Protein AF-A0A940PBN5-F1 (afdb_monomer_lite)

Secondary structure (DSSP, 8-state):
-HHHHHHHHHHHHHHHHHHHHSTTGGG-HHHHHHHHHHHHHHHHHHHHHHHHHHHHHHHHHHHHHHHHHHHH-S---THHHHHHHHHHHHHHHHHTTS--HHHHHHHHHHHHHHHHHHHHHHHHHHHHHHHHHHHHHHHHHHHHHHHHHHHHHHHHHHHHHHHHHHHHHHHHHHHHHHHHHHHHHHHHHHHHHHHHHHHHHHHHHHHHHHHHHHHHHHHHHHHHHHHHHHHHHHHHHHHHHHHHHHHHHHHHS-----B-TTS-B-EEEPTTSBEE-TTSTTTTT--S-SEEESSHHHHHHTT-BPPP-

Foldseek 3Di:
DVVVVVVVLVVLVVVLVVLVPDPVNVVVVVVNVVSVVVNVVVVVVVVVVVVVVVVVVVVVVVVVVVVVCVVVDPDDDPVVVVVVVVVVVVVVVVVVVPDDPVVVVVVVVVVVVVVVVVVVVVVVVVVVVVVVVVVVVVVVVVVVVVVVVVVVVVVVVVVVVVVVVVVVVVVVVVVVVVVVVVVVVVVVVVVVVVVVVVVVVVVVVVVVVVVVVVVVVVVVVVVVVVVVVVVVVVVVVVVVVVVVVVVVVVVVPPFQFQADPVRWALWFQDPVLATHGPPDPCSVVRPDGPDGDGGPVRSVVVRHDYDDD

pLDDT: mean 84.28, std 9.95, range [52.56, 96.12]

Structure (mmCIF, N/CA/C/O backbone):
data_AF-A0A940PBN5-F1
#
_entry.id   AF-A0A940PBN5-F1
#
loop_
_atom_site.group_PDB
_atom_site.id
_atom_site.type_symbol
_atom_site.label_atom_id
_atom_site.label_alt_id
_atom_site.label_comp_id
_atom_site.label_asym_id
_atom_site.label_entity_id
_atom_site.label_seq_id
_atom_site.pdbx_PDB_ins_code
_atom_site.Cartn_x
_atom_site.Cartn_y
_atom_site.Cartn_z
_atom_site.occupancy
_atom_site.B_iso_or_equiv
_atom_site.auth_seq_id
_atom_site.auth_comp_id
_atom_site.auth_asym_id
_atom_site.auth_atom_id
_atom_site.pdbx_PDB_model_num
ATOM 1 N N . MET A 1 1 ? 14.816 0.457 -81.440 1.00 71.81 1 MET A N 1
ATOM 2 C CA . MET A 1 1 ? 15.908 1.085 -82.221 1.00 71.81 1 MET A CA 1
ATOM 3 C C . MET A 1 1 ? 16.262 0.302 -83.482 1.00 71.81 1 MET A C 1
ATOM 5 O O . MET A 1 1 ? 16.195 0.880 -84.555 1.00 71.81 1 MET A O 1
ATOM 9 N N . GLN A 1 2 ? 16.552 -1.001 -83.399 1.00 76.19 2 GLN A N 1
ATOM 10 C CA . GLN A 1 2 ? 16.946 -1.810 -84.568 1.00 76.19 2 GLN A CA 1
ATOM 11 C C . GLN A 1 2 ? 15.872 -1.883 -85.673 1.00 76.19 2 GLN A C 1
ATOM 13 O O . GLN A 1 2 ? 16.194 -1.776 -86.852 1.00 76.19 2 GLN A O 1
ATOM 18 N N . ILE A 1 3 ? 14.588 -1.943 -85.293 1.00 76.75 3 ILE A N 1
ATOM 19 C CA . ILE A 1 3 ? 13.456 -1.915 -86.239 1.00 76.75 3 ILE A CA 1
ATOM 20 C C . ILE A 1 3 ? 13.382 -0.570 -86.982 1.00 76.75 3 ILE A C 1
ATOM 22 O O . ILE A 1 3 ? 13.247 -0.550 -88.197 1.00 76.75 3 ILE A O 1
ATOM 26 N N . LEU A 1 4 ? 13.549 0.559 -86.281 1.00 78.19 4 LEU A N 1
ATOM 27 C CA . LEU A 1 4 ? 13.542 1.896 -86.896 1.00 78.19 4 LEU A CA 1
ATOM 28 C C . LEU A 1 4 ? 14.712 2.083 -87.875 1.00 78.19 4 LEU A C 1
ATOM 30 O O . LEU A 1 4 ? 14.528 2.651 -88.948 1.00 78.19 4 LEU A O 1
ATOM 34 N N . PHE A 1 5 ? 15.897 1.564 -87.539 1.00 80.69 5 PHE A N 1
ATOM 35 C CA . PHE A 1 5 ? 17.066 1.612 -88.422 1.00 80.69 5 PHE A CA 1
ATOM 36 C C . PHE A 1 5 ? 16.874 0.747 -89.679 1.00 80.69 5 PHE A C 1
ATOM 38 O O . PHE A 1 5 ? 17.211 1.174 -90.782 1.00 80.69 5 PHE A O 1
ATOM 45 N N . SER A 1 6 ? 16.261 -0.433 -89.526 1.00 83.06 6 SER A N 1
ATOM 46 C CA . SER A 1 6 ? 15.898 -1.313 -90.642 1.00 83.06 6 SER A CA 1
ATOM 47 C C . SER A 1 6 ? 14.881 -0.652 -91.580 1.00 83.06 6 SER A C 1
ATOM 49 O O . SER A 1 6 ? 15.119 -0.588 -92.786 1.00 83.06 6 SER A O 1
ATOM 51 N N . VAL A 1 7 ? 13.811 -0.061 -91.035 1.00 85.81 7 VAL A N 1
ATOM 52 C CA . VAL A 1 7 ? 12.801 0.673 -91.820 1.00 85.81 7 VAL A CA 1
ATOM 53 C C . VAL A 1 7 ? 13.433 1.847 -92.580 1.00 85.81 7 VAL A C 1
ATOM 55 O O . VAL A 1 7 ? 13.108 2.073 -93.746 1.00 85.81 7 VAL A O 1
ATOM 58 N N . MET A 1 8 ? 14.385 2.560 -91.967 1.00 85.31 8 MET A N 1
ATOM 59 C CA . MET A 1 8 ? 15.073 3.674 -92.626 1.00 85.31 8 MET A CA 1
ATOM 60 C C . MET A 1 8 ? 16.039 3.242 -93.727 1.00 85.31 8 MET A C 1
ATOM 62 O O . MET A 1 8 ? 16.124 3.911 -94.757 1.00 85.31 8 MET A O 1
ATOM 66 N N . SER A 1 9 ? 16.719 2.109 -93.554 1.00 84.56 9 SER A N 1
ATOM 67 C CA . SER A 1 9 ? 17.579 1.539 -94.596 1.00 84.56 9 SER A CA 1
ATOM 68 C C . SER A 1 9 ? 16.762 1.109 -95.822 1.00 84.56 9 SER A C 1
ATOM 70 O O . SER A 1 9 ? 17.122 1.448 -96.950 1.00 84.56 9 SER A O 1
ATOM 72 N N . VAL A 1 10 ? 15.597 0.475 -95.614 1.00 87.69 10 VAL A N 1
ATOM 73 C CA . VAL A 1 10 ? 14.676 0.109 -96.708 1.00 87.69 10 VAL A CA 1
ATOM 74 C C . VAL A 1 10 ? 14.156 1.355 -97.432 1.00 87.69 10 VAL A C 1
ATOM 76 O O . VAL A 1 10 ? 14.148 1.387 -98.661 1.00 87.69 10 VAL A O 1
ATOM 79 N N . ALA A 1 11 ? 13.788 2.413 -96.703 1.00 87.12 11 ALA A N 1
ATOM 80 C CA . ALA A 1 11 ? 13.343 3.667 -97.311 1.00 87.12 11 ALA A CA 1
ATOM 81 C C . ALA A 1 11 ? 14.435 4.327 -98.179 1.00 87.12 11 ALA A C 1
ATOM 83 O O . ALA A 1 11 ? 14.150 4.761 -99.296 1.00 87.12 11 ALA A O 1
ATOM 84 N N . LEU A 1 12 ? 15.691 4.364 -97.715 1.00 86.38 12 LEU A N 1
ATOM 85 C CA . LEU A 1 12 ? 16.820 4.900 -98.490 1.00 86.38 12 LEU A CA 1
ATOM 86 C C . LEU A 1 12 ? 17.136 4.056 -99.731 1.00 86.38 12 LEU A C 1
ATOM 88 O O . LEU A 1 12 ? 17.463 4.613 -100.779 1.00 86.38 12 LEU A O 1
ATOM 92 N N . LEU A 1 13 ? 16.993 2.733 -99.641 1.00 88.06 13 LEU A N 1
ATOM 93 C CA . LEU A 1 13 ? 17.167 1.830 -100.777 1.00 88.06 13 LEU A CA 1
ATOM 94 C C . LEU A 1 13 ? 16.062 2.029 -101.826 1.00 88.06 13 LEU A C 1
ATOM 96 O O . LEU A 1 13 ? 16.357 2.106 -103.018 1.00 88.06 13 LEU A O 1
ATOM 100 N N . ILE A 1 14 ? 14.809 2.217 -101.399 1.00 86.88 14 ILE A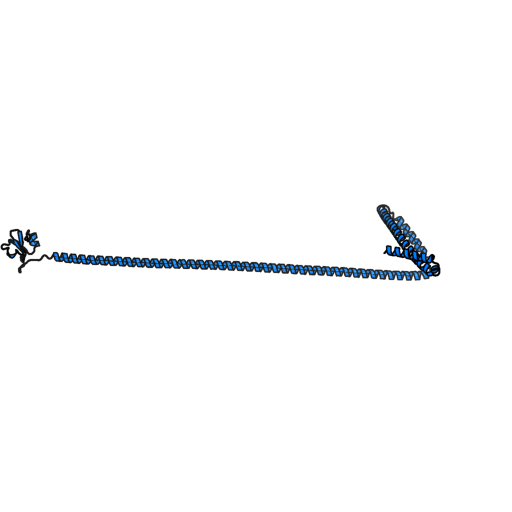 N 1
ATOM 101 C CA . ILE A 1 14 ? 13.699 2.587 -102.292 1.00 86.88 14 ILE A CA 1
ATOM 102 C C . ILE A 1 14 ? 13.983 3.935 -102.973 1.00 86.88 14 ILE A C 1
ATOM 104 O O . ILE A 1 14 ? 13.817 4.056 -104.187 1.00 86.88 14 ILE A O 1
ATOM 108 N N . LEU A 1 15 ? 14.469 4.937 -102.230 1.00 85.25 15 LEU A N 1
ATOM 109 C CA . LEU A 1 15 ? 14.848 6.238 -102.796 1.00 85.25 15 LEU A CA 1
ATOM 110 C C . LEU A 1 15 ? 16.015 6.130 -103.790 1.00 85.25 15 LEU A C 1
ATOM 112 O O . LEU A 1 15 ? 15.988 6.807 -104.819 1.00 85.25 15 LEU A O 1
ATOM 116 N N . LEU A 1 16 ? 16.995 5.255 -103.537 1.00 85.69 16 LEU A N 1
ATOM 117 C CA . LEU A 1 16 ? 18.078 4.966 -104.481 1.00 85.69 16 LEU A CA 1
ATOM 118 C C . LEU A 1 16 ? 17.535 4.345 -105.777 1.00 85.69 16 LEU A C 1
ATOM 120 O O . LEU A 1 16 ? 17.894 4.801 -106.863 1.00 85.69 16 LEU A O 1
ATOM 124 N N . ILE A 1 17 ? 16.639 3.356 -105.680 1.00 85.38 17 ILE A N 1
ATOM 125 C CA . ILE A 1 17 ? 16.009 2.715 -106.848 1.00 85.38 17 ILE A CA 1
ATOM 126 C C . ILE A 1 17 ? 15.218 3.748 -107.661 1.00 85.38 17 ILE A C 1
ATOM 128 O O . ILE A 1 17 ? 15.391 3.834 -108.878 1.00 85.38 17 ILE A O 1
ATOM 132 N N . ILE A 1 18 ? 14.405 4.584 -107.004 1.00 83.19 18 ILE A N 1
ATOM 133 C CA . ILE A 1 18 ? 13.656 5.662 -107.670 1.00 83.19 18 ILE A CA 1
ATOM 134 C C . ILE A 1 18 ? 14.616 6.631 -108.379 1.00 83.19 18 ILE A C 1
ATOM 136 O O . ILE A 1 18 ? 14.355 7.019 -109.521 1.00 83.19 18 ILE A O 1
ATOM 140 N N . ALA A 1 19 ? 15.735 6.990 -107.739 1.00 80.50 19 ALA A N 1
ATOM 141 C CA . ALA A 1 19 ? 16.732 7.897 -108.303 1.00 80.50 19 ALA A CA 1
ATOM 142 C C . ALA A 1 19 ? 17.489 7.308 -109.512 1.00 80.50 19 ALA A C 1
ATOM 144 O O . ALA A 1 19 ? 17.907 8.066 -110.390 1.00 80.50 19 ALA A O 1
ATOM 145 N N . ILE A 1 20 ? 17.641 5.979 -109.587 1.00 79.19 20 ILE A N 1
ATOM 146 C CA . ILE A 1 20 ? 18.245 5.270 -110.731 1.00 79.19 20 ILE A CA 1
ATOM 147 C C . ILE A 1 20 ? 17.248 5.143 -111.898 1.00 79.19 20 ILE A C 1
ATOM 149 O O . ILE A 1 20 ? 17.616 5.373 -113.057 1.00 79.19 20 ILE A O 1
ATOM 153 N N . VAL A 1 21 ? 15.989 4.793 -111.602 1.00 84.50 21 VAL A N 1
ATOM 154 C CA . VAL A 1 21 ? 14.958 4.486 -112.610 1.00 84.50 21 VAL A CA 1
ATOM 155 C C . VAL A 1 21 ? 14.401 5.750 -113.273 1.00 84.50 21 VAL A C 1
ATOM 157 O O . VAL A 1 21 ? 14.220 5.765 -114.491 1.00 84.50 21 VAL A O 1
ATOM 160 N N . LYS A 1 22 ? 14.152 6.834 -112.522 1.00 82.00 22 LYS A N 1
ATOM 161 C CA . LYS A 1 22 ? 13.574 8.062 -113.099 1.00 82.00 22 LYS A CA 1
ATOM 162 C C . LYS A 1 22 ? 14.644 8.949 -113.771 1.00 82.00 22 LYS A C 1
ATOM 164 O O . LYS A 1 22 ? 15.573 9.404 -113.099 1.00 82.00 22 LYS A O 1
ATOM 169 N N . PRO A 1 23 ? 14.496 9.301 -115.066 1.00 69.81 23 PRO A N 1
ATOM 170 C CA . PRO A 1 23 ? 15.508 10.053 -115.819 1.00 69.81 23 PRO A CA 1
ATOM 171 C C . PRO A 1 23 ? 15.756 11.476 -115.287 1.00 69.81 23 PRO A C 1
ATOM 173 O O . PRO A 1 23 ? 16.866 11.990 -115.425 1.00 69.81 23 PRO A O 1
ATOM 176 N N . GLU A 1 24 ? 14.775 12.095 -114.620 1.00 75.19 24 GLU A N 1
ATOM 177 C CA . GLU A 1 24 ? 14.920 13.420 -113.990 1.00 75.19 24 GLU A CA 1
ATOM 178 C C . GLU A 1 24 ? 15.962 13.454 -112.864 1.00 75.19 24 GLU A C 1
ATOM 180 O O . GLU A 1 24 ? 16.662 14.454 -112.687 1.00 75.19 24 GLU A O 1
ATOM 185 N N . TYR A 1 25 ? 16.107 12.361 -112.112 1.00 68.50 25 TYR A N 1
ATOM 186 C CA . TYR A 1 25 ? 17.016 12.285 -110.964 1.00 68.50 25 TYR A CA 1
ATOM 187 C C . TYR A 1 25 ? 18.435 11.886 -111.371 1.00 68.50 25 TYR A C 1
ATOM 189 O O . TYR A 1 25 ? 19.392 12.182 -110.654 1.00 68.50 25 TYR A O 1
ATOM 197 N N . ARG A 1 26 ? 18.601 11.345 -112.584 1.00 62.62 26 ARG A N 1
ATOM 198 C CA . ARG A 1 26 ? 19.901 10.992 -113.171 1.00 62.62 26 ARG A CA 1
ATOM 199 C C . ARG A 1 26 ? 20.816 12.211 -113.376 1.00 62.62 26 ARG A C 1
ATOM 201 O O . ARG A 1 26 ? 22.037 12.070 -113.389 1.00 62.62 26 ARG A O 1
ATOM 208 N N . LYS A 1 27 ? 20.244 13.421 -113.473 1.00 70.00 27 LYS A N 1
ATOM 209 C CA . LYS A 1 27 ? 20.998 14.690 -113.524 1.00 70.00 27 LYS A CA 1
ATOM 210 C C . LYS A 1 27 ? 21.650 15.054 -112.182 1.00 70.00 27 LYS A C 1
ATOM 212 O O . LYS A 1 27 ? 22.609 15.818 -112.162 1.00 70.00 27 LYS A O 1
ATOM 217 N N . ARG A 1 28 ? 21.181 14.489 -111.061 1.00 76.50 28 ARG A N 1
ATOM 218 C CA . ARG A 1 28 ? 21.670 14.780 -109.703 1.00 76.50 28 ARG A CA 1
ATOM 219 C C . ARG A 1 28 ? 22.599 13.677 -109.200 1.00 76.50 28 ARG A C 1
ATOM 221 O O . ARG A 1 28 ? 22.357 13.075 -108.154 1.00 76.50 28 ARG A O 1
ATOM 228 N N . LYS A 1 29 ? 23.686 13.435 -109.942 1.00 79.94 29 LYS A N 1
ATOM 229 C CA . LYS A 1 29 ? 24.706 12.416 -109.624 1.00 79.94 29 LYS A CA 1
ATOM 230 C C . LYS A 1 29 ? 25.181 12.501 -108.167 1.00 79.94 29 LYS A C 1
ATOM 232 O O . LYS A 1 29 ? 25.319 11.474 -107.519 1.00 79.94 29 LYS A O 1
ATOM 237 N N . ASN A 1 30 ? 25.309 13.713 -107.625 1.00 79.69 30 ASN A N 1
ATOM 238 C CA . ASN A 1 30 ? 25.728 13.950 -106.241 1.00 79.69 30 ASN A CA 1
ATOM 239 C C . ASN A 1 30 ? 24.759 13.352 -105.205 1.00 79.69 30 ASN A C 1
ATOM 241 O O . ASN A 1 30 ? 25.214 12.857 -104.182 1.00 79.69 30 ASN A O 1
ATOM 245 N N . ILE A 1 31 ? 23.445 13.348 -105.469 1.00 80.88 31 ILE A N 1
ATOM 246 C CA . ILE A 1 31 ? 22.450 12.765 -104.551 1.00 80.88 31 ILE A CA 1
ATOM 247 C C . ILE A 1 31 ? 22.523 11.239 -104.584 1.00 80.88 31 ILE A C 1
ATOM 249 O O . ILE A 1 31 ? 22.487 10.603 -103.537 1.00 80.88 31 ILE A O 1
ATOM 253 N N . ILE A 1 32 ? 22.684 10.647 -105.770 1.00 81.81 32 ILE A N 1
ATOM 254 C CA . ILE A 1 32 ? 22.852 9.194 -105.916 1.00 81.81 32 ILE A CA 1
ATOM 255 C C . ILE A 1 32 ? 24.138 8.742 -105.214 1.00 81.81 32 ILE A C 1
ATOM 257 O O . ILE A 1 32 ? 24.114 7.770 -104.464 1.00 81.81 32 ILE A O 1
ATOM 261 N N . ILE A 1 33 ? 25.239 9.480 -105.398 1.00 83.00 33 ILE A N 1
ATOM 262 C CA . ILE A 1 33 ? 26.516 9.225 -104.717 1.00 83.00 33 ILE A CA 1
ATOM 263 C C . ILE A 1 33 ?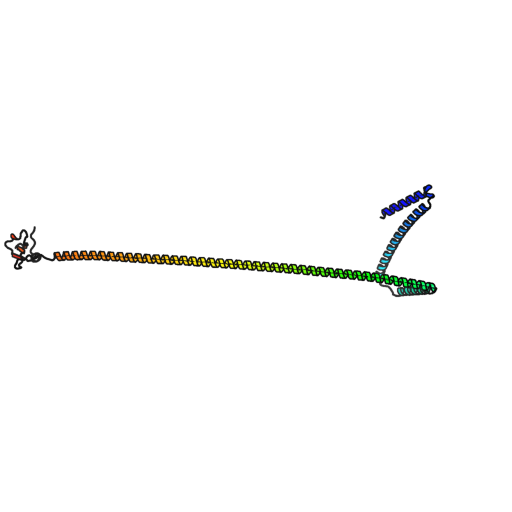 26.354 9.348 -103.198 1.00 83.00 33 ILE A C 1
ATOM 265 O O . ILE A 1 33 ? 26.851 8.497 -102.467 1.00 83.00 33 ILE A O 1
ATOM 269 N N . LEU A 1 34 ? 25.629 10.360 -102.716 1.00 84.12 34 LEU A N 1
ATOM 270 C CA . LEU A 1 34 ? 25.395 10.570 -101.288 1.00 84.12 34 LEU A CA 1
ATOM 271 C C . LEU A 1 34 ? 24.559 9.440 -100.668 1.00 84.12 34 LEU A C 1
ATOM 273 O O . LEU A 1 34 ? 24.944 8.907 -99.631 1.00 84.12 34 LEU A O 1
ATOM 277 N N . ILE A 1 35 ? 23.469 9.018 -101.316 1.00 84.50 35 ILE A N 1
ATOM 278 C CA . ILE A 1 35 ? 22.645 7.895 -100.838 1.00 84.50 35 ILE A CA 1
ATOM 279 C C . ILE A 1 35 ? 23.445 6.585 -100.881 1.00 84.50 35 ILE A C 1
ATOM 281 O O . ILE A 1 35 ? 23.412 5.817 -99.922 1.00 84.50 35 ILE A O 1
ATOM 285 N N . CYS A 1 36 ? 24.211 6.349 -101.950 1.00 83.31 36 CYS A N 1
ATOM 286 C CA . CYS A 1 36 ? 25.074 5.174 -102.071 1.00 83.31 36 CYS A CA 1
ATOM 287 C C . CYS A 1 36 ? 26.163 5.155 -100.984 1.00 83.31 36 CYS A C 1
ATOM 289 O O . CYS A 1 36 ? 26.383 4.124 -100.359 1.00 83.31 36 CYS A O 1
ATOM 291 N N . SER A 1 37 ? 26.781 6.303 -100.687 1.00 86.19 37 SER A N 1
ATOM 292 C CA . SER A 1 37 ? 27.763 6.450 -99.604 1.00 86.19 37 SER A CA 1
ATOM 293 C C . SER A 1 37 ? 27.159 6.129 -98.233 1.00 86.19 37 SER A C 1
ATOM 295 O O . SER A 1 37 ? 27.746 5.372 -97.462 1.00 86.19 37 SER A O 1
ATOM 297 N N . ILE A 1 38 ? 25.949 6.622 -97.945 1.00 87.44 38 ILE A N 1
ATOM 298 C CA . ILE A 1 38 ? 25.248 6.326 -96.686 1.00 87.44 38 ILE A CA 1
ATOM 299 C C . ILE A 1 38 ? 24.919 4.832 -96.579 1.00 87.44 38 ILE A C 1
ATOM 301 O O . ILE A 1 38 ? 25.168 4.229 -95.536 1.00 87.44 38 ILE A O 1
ATOM 305 N N . LEU A 1 39 ? 24.409 4.215 -97.649 1.00 86.75 39 LEU A N 1
ATOM 306 C CA . LEU A 1 39 ? 24.116 2.779 -97.664 1.00 86.75 39 LEU A CA 1
ATOM 307 C C . LEU A 1 39 ? 25.389 1.933 -97.514 1.00 86.75 39 LEU A C 1
ATOM 309 O O . LEU A 1 39 ? 25.375 0.940 -96.787 1.00 86.75 39 LEU A O 1
ATOM 313 N N . LEU A 1 40 ? 26.503 2.346 -98.130 1.00 86.19 40 LEU A N 1
ATOM 314 C CA . LEU A 1 40 ? 27.805 1.703 -97.947 1.00 86.19 40 LEU A CA 1
ATOM 315 C C . LEU A 1 40 ? 28.276 1.804 -96.496 1.00 86.19 40 LEU A C 1
ATOM 317 O O . LEU A 1 40 ? 28.664 0.793 -95.920 1.00 86.19 40 LEU A O 1
ATOM 321 N N . LEU A 1 41 ? 28.196 2.983 -95.874 1.00 87.00 41 LEU A N 1
ATOM 322 C CA . LEU A 1 41 ? 28.556 3.160 -94.464 1.00 87.00 41 LEU A CA 1
ATOM 323 C C . LEU A 1 41 ? 27.713 2.264 -93.546 1.00 87.00 41 LEU A C 1
ATOM 325 O O . LEU A 1 41 ? 28.265 1.621 -92.656 1.00 87.00 41 LEU A O 1
ATOM 329 N N . GLN A 1 42 ? 26.404 2.156 -93.796 1.00 87.38 42 GLN A N 1
ATOM 330 C CA . GLN A 1 42 ? 25.525 1.257 -93.040 1.00 87.38 42 GLN A CA 1
ATOM 331 C C . GLN A 1 42 ? 25.909 -0.216 -93.220 1.00 87.38 42 GLN A C 1
ATOM 333 O O . GLN A 1 42 ? 25.948 -0.965 -92.240 1.00 87.38 42 GLN A O 1
ATOM 338 N N . PHE A 1 43 ? 26.230 -0.623 -94.451 1.00 88.38 43 PHE A N 1
ATOM 339 C CA . PHE A 1 43 ? 26.697 -1.975 -94.744 1.00 88.38 43 PHE A CA 1
ATOM 340 C C . PHE A 1 43 ? 28.007 -2.279 -94.009 1.00 88.38 43 PHE A C 1
ATOM 342 O O . PHE A 1 43 ? 28.093 -3.285 -93.307 1.00 88.38 43 PHE A O 1
ATOM 349 N N . PHE A 1 44 ? 28.993 -1.381 -94.078 1.00 87.50 44 PHE A N 1
ATOM 350 C CA . PHE A 1 44 ? 30.267 -1.551 -93.382 1.00 87.50 44 PHE A CA 1
ATOM 351 C C . PHE A 1 44 ? 30.100 -1.603 -91.865 1.00 87.50 44 PHE A C 1
ATOM 353 O O . PHE A 1 44 ? 30.705 -2.465 -91.236 1.00 87.50 44 PHE A O 1
ATOM 360 N N . SER A 1 45 ? 29.256 -0.757 -91.266 1.00 84.62 45 SER A N 1
ATOM 361 C CA . SER A 1 45 ? 28.983 -0.837 -89.826 1.00 84.62 45 SER A CA 1
ATOM 362 C C . SER A 1 45 ? 28.375 -2.185 -89.430 1.00 84.62 45 SER A C 1
ATOM 364 O O . SER A 1 45 ? 28.845 -2.793 -88.472 1.00 84.62 45 SER A O 1
ATOM 366 N N . SER A 1 46 ? 27.395 -2.692 -90.188 1.00 87.38 46 SER A N 1
ATOM 367 C CA . SER A 1 46 ? 26.794 -4.005 -89.917 1.00 87.38 46 SER A CA 1
ATOM 368 C C . SER A 1 46 ? 27.814 -5.138 -90.059 1.00 87.38 46 SER A C 1
ATOM 370 O O . SER A 1 46 ? 27.866 -6.027 -89.210 1.00 87.38 46 SER A O 1
ATOM 372 N N . VAL A 1 47 ? 28.648 -5.096 -91.103 1.00 89.81 47 VAL A N 1
ATOM 373 C CA . VAL A 1 47 ? 29.715 -6.081 -91.327 1.00 89.81 47 VAL A CA 1
ATOM 374 C C . VAL A 1 47 ? 30.722 -6.047 -90.178 1.00 89.81 47 VAL A C 1
ATOM 376 O O . VAL A 1 47 ? 31.036 -7.097 -89.622 1.00 89.81 47 VAL A O 1
ATOM 379 N N . ILE A 1 48 ? 31.164 -4.861 -89.750 1.00 85.75 48 ILE A N 1
ATOM 380 C CA . ILE A 1 48 ? 32.084 -4.702 -88.616 1.00 85.75 48 ILE A CA 1
ATOM 381 C C . ILE A 1 48 ? 31.490 -5.317 -87.347 1.00 85.75 48 ILE A C 1
ATOM 383 O O . ILE A 1 48 ? 32.183 -6.095 -86.697 1.00 85.75 48 ILE A O 1
ATOM 387 N N . THR A 1 49 ? 30.220 -5.048 -87.024 1.00 87.12 49 THR A N 1
ATOM 388 C CA . THR A 1 49 ? 29.570 -5.639 -85.843 1.00 87.12 49 THR A CA 1
ATOM 389 C C . THR A 1 49 ? 29.539 -7.164 -85.921 1.00 87.12 49 THR A C 1
ATOM 391 O O . THR A 1 49 ? 29.976 -7.825 -84.985 1.00 87.12 49 THR A O 1
ATOM 394 N N . THR A 1 50 ? 29.135 -7.738 -87.059 1.00 88.81 50 THR A N 1
ATOM 395 C CA . THR A 1 50 ? 29.109 -9.206 -87.217 1.00 88.81 50 THR A CA 1
ATOM 396 C C . THR A 1 50 ? 30.497 -9.841 -87.131 1.00 88.81 50 THR A C 1
ATOM 398 O O . THR A 1 50 ? 30.656 -10.916 -86.554 1.00 88.81 50 THR A O 1
ATOM 401 N N . ILE A 1 51 ? 31.521 -9.168 -87.662 1.00 88.50 51 ILE A N 1
ATOM 402 C CA . ILE A 1 51 ? 32.912 -9.610 -87.563 1.00 88.50 51 ILE A CA 1
ATOM 403 C C . ILE A 1 51 ? 33.372 -9.540 -86.104 1.00 88.50 51 ILE A C 1
ATOM 405 O O . ILE A 1 51 ? 33.976 -10.492 -85.618 1.00 88.50 51 ILE A O 1
ATOM 409 N N . SER A 1 52 ? 33.068 -8.457 -85.385 1.00 89.69 52 SER A N 1
ATOM 410 C CA . SER A 1 52 ? 33.380 -8.327 -83.959 1.00 89.69 52 SER A CA 1
ATOM 411 C C . SER A 1 52 ? 32.722 -9.423 -83.119 1.00 89.69 52 SER A C 1
ATOM 413 O O . SER A 1 52 ? 33.399 -10.015 -82.280 1.00 89.69 52 SER A O 1
ATOM 415 N N . ASP A 1 53 ? 31.457 -9.754 -83.385 1.00 88.06 53 ASP A N 1
ATOM 416 C CA . ASP A 1 53 ? 30.748 -10.841 -82.699 1.00 88.06 53 ASP A CA 1
ATOM 417 C C . ASP A 1 53 ? 31.378 -12.211 -83.004 1.00 88.06 53 ASP A C 1
ATOM 419 O O . ASP A 1 53 ? 31.563 -13.033 -82.102 1.00 88.06 53 ASP A O 1
ATOM 423 N N . LEU A 1 54 ? 31.793 -12.447 -84.254 1.00 93.75 54 LEU A N 1
ATOM 424 C CA . LEU A 1 54 ? 32.522 -13.657 -84.640 1.00 93.75 54 LEU A CA 1
ATOM 425 C C . LEU A 1 54 ? 33.884 -13.748 -83.935 1.00 93.75 54 LEU A C 1
ATOM 427 O O . LEU A 1 54 ? 34.237 -14.807 -83.411 1.00 93.75 54 LEU A O 1
ATOM 431 N N . PHE A 1 55 ? 34.636 -12.646 -83.870 1.00 91.12 55 PHE A N 1
ATOM 432 C CA . PHE A 1 55 ? 35.893 -12.580 -83.120 1.00 91.12 55 PHE A CA 1
ATOM 433 C C . PHE A 1 55 ? 35.675 -12.828 -81.629 1.00 91.12 55 PHE A C 1
ATOM 435 O O . PHE A 1 55 ? 36.475 -13.532 -81.013 1.00 91.12 55 PHE A O 1
ATOM 442 N N . PHE A 1 56 ? 34.594 -12.304 -81.051 1.00 89.81 56 PHE A N 1
ATOM 443 C CA . PHE A 1 56 ? 34.241 -12.552 -79.657 1.00 89.81 56 PHE A CA 1
ATOM 444 C C . PHE A 1 56 ? 33.934 -14.035 -79.414 1.00 89.81 56 PHE A C 1
ATOM 446 O O . PHE A 1 56 ? 34.408 -14.613 -78.437 1.00 89.81 56 PHE A O 1
ATOM 453 N N . LEU A 1 57 ? 33.231 -14.695 -80.336 1.00 91.38 57 LEU A N 1
ATOM 454 C CA . LEU A 1 57 ? 32.948 -16.127 -80.248 1.00 91.38 57 LEU A CA 1
ATOM 455 C C . LEU A 1 57 ? 34.223 -16.981 -80.385 1.00 91.38 57 LEU A C 1
ATOM 457 O O . LEU A 1 57 ? 34.430 -17.902 -79.593 1.00 91.38 57 LEU A O 1
ATOM 461 N N . ILE A 1 58 ? 35.124 -16.639 -81.313 1.00 91.50 58 ILE A N 1
ATOM 462 C CA . ILE A 1 58 ? 36.448 -17.281 -81.437 1.00 91.50 58 ILE A CA 1
ATOM 463 C C . ILE A 1 58 ? 37.274 -17.065 -80.162 1.00 91.50 58 ILE A C 1
ATOM 465 O O . ILE A 1 58 ? 37.929 -17.992 -79.681 1.00 91.50 58 ILE A O 1
ATOM 469 N N . PHE A 1 59 ? 37.221 -15.867 -79.580 1.00 91.56 59 PHE A N 1
ATOM 470 C CA . PHE A 1 59 ? 37.891 -15.545 -78.324 1.00 91.56 59 PHE A CA 1
ATOM 471 C C . PHE A 1 59 ? 37.354 -16.388 -77.161 1.00 91.56 59 PHE A C 1
ATOM 473 O O . PHE A 1 59 ? 38.149 -16.955 -76.410 1.00 91.56 59 PHE A O 1
ATOM 480 N N . LEU A 1 60 ? 36.033 -16.566 -77.054 1.00 91.19 60 LEU A N 1
ATOM 481 C CA . LEU A 1 60 ? 35.430 -17.461 -76.062 1.00 91.19 60 LEU A CA 1
ATOM 482 C C . LEU A 1 60 ? 35.866 -18.918 -76.267 1.00 91.19 60 LEU A C 1
ATOM 484 O O . LEU A 1 60 ? 36.261 -19.572 -75.301 1.00 91.19 60 LEU A O 1
ATOM 488 N N . ILE A 1 61 ? 35.884 -19.417 -77.507 1.00 91.44 61 ILE A N 1
ATOM 489 C CA . ILE A 1 61 ? 36.375 -20.771 -77.820 1.00 91.44 61 ILE A CA 1
ATOM 490 C C . ILE A 1 61 ? 37.861 -20.912 -77.459 1.00 91.44 61 ILE A C 1
ATOM 492 O O . ILE A 1 61 ? 38.268 -21.934 -76.900 1.00 91.44 61 ILE A O 1
ATOM 496 N N . SER A 1 62 ? 38.675 -19.887 -77.722 1.00 91.62 62 SER A N 1
ATOM 497 C CA . SER A 1 62 ? 40.092 -19.854 -77.352 1.00 91.62 62 SER A CA 1
ATOM 498 C C . SER A 1 62 ? 40.282 -19.851 -75.836 1.00 91.62 62 SER A C 1
ATOM 500 O O . SER A 1 62 ? 41.168 -20.545 -75.339 1.00 91.62 62 SER A O 1
ATOM 502 N N . ILE A 1 63 ? 39.454 -19.120 -75.083 1.00 87.38 63 ILE A N 1
ATOM 503 C CA . ILE A 1 63 ? 39.474 -19.136 -73.615 1.00 87.38 63 ILE A CA 1
ATOM 504 C C . ILE A 1 63 ? 39.088 -20.518 -73.095 1.00 87.38 63 ILE A C 1
ATOM 506 O O . ILE A 1 63 ? 39.798 -21.063 -72.256 1.00 87.38 63 ILE A O 1
ATOM 510 N N . VAL A 1 64 ? 38.007 -21.118 -73.598 1.00 89.75 64 VAL A N 1
ATOM 511 C CA . VAL A 1 64 ? 37.582 -22.465 -73.186 1.00 89.75 64 VAL A CA 1
ATOM 512 C C . VAL A 1 64 ? 38.661 -23.492 -73.529 1.00 89.75 64 VAL A C 1
ATOM 514 O O . VAL A 1 64 ? 38.992 -24.332 -72.696 1.00 89.75 64 VAL A O 1
ATOM 517 N N . SER A 1 65 ? 39.289 -23.384 -74.700 1.00 86.06 65 SER A N 1
ATOM 518 C CA . SER A 1 65 ? 40.432 -24.217 -75.090 1.00 86.06 65 SER A CA 1
ATOM 519 C C . SER A 1 65 ? 41.626 -24.003 -74.164 1.00 86.06 65 SER A C 1
ATOM 521 O O . SER A 1 65 ? 42.249 -24.976 -73.754 1.00 86.06 65 SER A O 1
ATOM 523 N N . LEU A 1 66 ? 41.918 -22.760 -73.766 1.00 86.00 66 LEU A N 1
ATOM 524 C CA . LEU A 1 66 ? 42.979 -22.429 -72.817 1.00 86.00 66 LEU A CA 1
ATOM 525 C C . LEU A 1 66 ? 42.682 -22.984 -71.421 1.00 86.00 66 LEU A C 1
ATOM 527 O O . LEU A 1 66 ? 43.577 -23.551 -70.806 1.00 86.00 66 LEU A O 1
ATOM 531 N N . ILE A 1 67 ? 41.446 -22.875 -70.933 1.00 82.12 67 ILE A N 1
ATOM 532 C CA . ILE A 1 67 ? 41.016 -23.433 -69.642 1.00 82.12 67 ILE A CA 1
ATOM 533 C C . ILE A 1 67 ? 41.107 -24.957 -69.686 1.00 82.12 67 ILE A C 1
ATOM 535 O O . ILE A 1 67 ? 41.690 -25.559 -68.788 1.00 82.12 67 ILE A O 1
ATOM 539 N N . THR A 1 68 ? 40.614 -25.578 -70.759 1.00 80.12 68 THR A N 1
ATOM 540 C CA . THR A 1 68 ? 40.699 -27.029 -70.963 1.00 80.12 68 THR A CA 1
ATOM 541 C C . THR A 1 68 ? 42.155 -27.470 -71.062 1.00 80.12 68 THR A C 1
ATOM 543 O O . THR A 1 68 ? 42.528 -28.478 -70.481 1.00 80.12 68 THR A O 1
ATOM 546 N N . PHE A 1 69 ? 43.008 -26.701 -71.736 1.00 76.12 69 PHE A N 1
ATOM 547 C CA . PHE A 1 69 ? 44.441 -26.951 -71.836 1.00 76.12 69 PHE A CA 1
ATOM 548 C C . PHE A 1 69 ? 45.147 -26.782 -70.488 1.00 76.12 69 PHE A C 1
ATOM 550 O O . PHE A 1 69 ? 45.970 -27.621 -70.142 1.00 76.12 69 PHE A O 1
ATOM 557 N N . ILE A 1 70 ? 44.803 -25.764 -69.694 1.00 71.31 70 ILE A N 1
ATOM 558 C CA . ILE A 1 70 ? 45.312 -25.573 -68.328 1.00 71.31 70 ILE A CA 1
ATOM 559 C C . ILE A 1 70 ? 44.910 -26.764 -67.449 1.00 71.31 70 ILE A C 1
ATOM 561 O O . ILE A 1 70 ? 45.772 -27.329 -66.781 1.00 71.31 70 ILE A O 1
ATOM 565 N N . PHE A 1 71 ? 43.650 -27.206 -67.510 1.00 65.19 71 PHE A N 1
ATOM 566 C CA . PHE A 1 71 ? 43.162 -28.372 -66.763 1.00 65.19 71 PHE A CA 1
ATOM 567 C C . PHE A 1 71 ? 43.726 -29.708 -67.279 1.00 65.19 71 PHE A C 1
ATOM 569 O O . PHE A 1 71 ? 43.945 -30.630 -66.496 1.00 65.19 71 PHE A O 1
ATOM 576 N N . ARG A 1 72 ? 44.020 -29.821 -68.581 1.00 64.75 72 ARG A N 1
ATOM 577 C CA . ARG A 1 72 ? 44.682 -30.984 -69.203 1.00 64.75 72 ARG A CA 1
ATOM 578 C C . ARG A 1 72 ? 46.201 -30.985 -68.963 1.00 64.75 72 ARG A C 1
ATOM 580 O O . ARG A 1 72 ? 46.865 -32.000 -69.172 1.00 64.75 72 ARG A O 1
ATOM 587 N N . SER A 1 73 ? 46.784 -29.863 -68.541 1.00 52.56 73 SER A N 1
ATOM 588 C CA . SER A 1 73 ? 48.231 -29.646 -68.544 1.00 52.56 73 SER A CA 1
ATOM 589 C C . SER A 1 73 ? 48.888 -30.069 -67.232 1.00 52.56 73 SER A C 1
ATOM 591 O O . SER A 1 73 ? 49.272 -29.248 -66.397 1.00 52.56 73 SER A O 1
ATOM 593 N N . ARG A 1 74 ? 49.195 -31.364 -67.148 1.00 57.97 74 ARG A N 1
ATOM 594 C CA . ARG A 1 74 ? 50.297 -31.874 -66.316 1.00 57.97 74 ARG A CA 1
ATOM 595 C C . ARG A 1 74 ? 51.687 -31.647 -66.943 1.00 57.97 74 ARG A C 1
ATOM 597 O O . ARG A 1 74 ? 52.670 -32.156 -66.422 1.00 57.97 74 ARG A O 1
ATOM 604 N N . PHE A 1 75 ? 51.808 -30.908 -68.052 1.00 59.53 75 PHE A N 1
ATOM 605 C CA . PHE A 1 75 ? 53.082 -30.760 -68.765 1.00 59.53 75 PHE A CA 1
ATOM 606 C C . PHE A 1 75 ? 53.238 -29.390 -69.439 1.00 59.53 75 PHE A C 1
ATOM 608 O O . PHE A 1 75 ? 52.776 -29.186 -70.556 1.00 59.53 75 PHE A O 1
ATOM 615 N N . ARG A 1 76 ? 54.000 -28.477 -68.819 1.00 57.69 76 ARG A N 1
ATOM 616 C CA . ARG A 1 76 ? 54.650 -27.358 -69.528 1.00 57.69 76 ARG A CA 1
ATOM 617 C C . ARG A 1 76 ? 56.120 -27.261 -69.128 1.00 57.69 76 ARG A C 1
ATOM 619 O O . ARG A 1 76 ? 56.448 -26.859 -68.016 1.00 57.69 76 ARG A O 1
ATOM 626 N N . LYS A 1 77 ? 57.017 -27.653 -70.043 1.00 69.00 77 LYS A N 1
ATOM 627 C CA . LYS A 1 77 ? 58.472 -27.498 -69.885 1.00 69.00 77 LYS A CA 1
ATOM 628 C C . LYS A 1 77 ? 58.875 -26.061 -70.249 1.00 69.00 77 LYS A C 1
ATOM 630 O O . LYS A 1 77 ? 58.521 -25.570 -71.318 1.00 69.00 77 LYS A O 1
ATOM 635 N N . LYS A 1 78 ? 59.647 -25.417 -69.365 1.00 60.59 78 LYS A N 1
ATOM 636 C CA . LYS A 1 78 ? 60.067 -23.994 -69.387 1.00 60.59 78 LYS A CA 1
ATOM 637 C C . LYS A 1 78 ? 60.817 -23.537 -70.655 1.00 60.59 78 LYS A C 1
ATOM 639 O O . LYS A 1 78 ? 60.883 -22.347 -70.936 1.00 60.59 78 LYS A O 1
ATOM 644 N N . GLN A 1 79 ? 61.339 -24.473 -71.439 1.00 63.69 79 GLN A N 1
ATOM 645 C CA . GLN A 1 79 ? 62.180 -24.230 -72.616 1.00 63.69 79 GLN A CA 1
ATOM 646 C C . GLN A 1 79 ? 61.478 -23.528 -73.795 1.00 63.69 79 GLN A C 1
ATOM 648 O O . GLN A 1 79 ? 62.105 -22.727 -74.483 1.00 63.69 79 GLN A O 1
ATOM 653 N N . PHE A 1 80 ? 60.170 -23.735 -73.992 1.00 65.12 80 PHE A N 1
ATOM 654 C CA . PHE A 1 80 ? 59.444 -23.085 -75.096 1.00 65.12 80 PHE A CA 1
ATOM 655 C C . PHE A 1 80 ? 59.160 -21.597 -74.847 1.00 65.12 80 PHE A C 1
ATOM 657 O O . PHE A 1 80 ? 59.113 -20.812 -75.788 1.00 65.12 80 PHE A O 1
ATOM 664 N N . ILE A 1 81 ? 59.034 -21.187 -73.582 1.00 65.81 81 ILE A N 1
ATOM 665 C CA . ILE A 1 81 ? 58.796 -19.781 -73.218 1.00 65.81 81 ILE A CA 1
ATOM 666 C C . ILE A 1 81 ? 60.074 -18.954 -73.434 1.00 65.81 81 ILE A C 1
ATOM 668 O O . ILE A 1 81 ? 60.018 -17.841 -73.946 1.00 65.81 81 ILE A O 1
ATOM 672 N N . ILE A 1 82 ? 61.235 -19.522 -73.100 1.00 69.62 82 ILE A N 1
ATOM 673 C CA . ILE A 1 82 ? 62.531 -18.834 -73.185 1.00 69.62 82 ILE A CA 1
ATOM 674 C C . ILE A 1 82 ? 62.967 -18.644 -74.647 1.00 69.62 82 ILE A C 1
ATOM 676 O O . ILE A 1 82 ? 63.417 -17.561 -75.013 1.00 69.62 82 ILE A O 1
ATOM 680 N N . SER A 1 83 ? 62.776 -19.652 -75.507 1.00 73.00 83 SER A N 1
ATOM 681 C CA . SER A 1 83 ? 63.135 -19.554 -76.931 1.00 73.00 83 SER A CA 1
ATOM 682 C C . SER A 1 83 ? 62.343 -18.458 -77.661 1.00 73.00 83 SER A C 1
ATOM 684 O O . SER A 1 83 ? 62.923 -17.679 -78.416 1.00 73.00 83 SER A O 1
ATOM 686 N N . SER A 1 84 ? 61.048 -18.316 -77.359 1.00 71.38 84 SER A N 1
ATOM 687 C CA . SER A 1 84 ? 60.209 -17.255 -77.932 1.00 71.38 84 SER A CA 1
ATOM 688 C C . SER A 1 84 ? 60.659 -15.847 -77.525 1.00 71.38 84 SER A C 1
ATOM 690 O O . SER A 1 84 ? 60.517 -14.913 -78.312 1.00 71.38 84 SER A O 1
ATOM 692 N N . LEU A 1 85 ? 61.194 -15.679 -76.313 1.00 76.50 85 LEU A N 1
ATOM 693 C CA . LEU A 1 85 ? 61.643 -14.380 -75.810 1.00 76.50 85 LEU A CA 1
ATOM 694 C C . LEU A 1 85 ? 62.950 -13.929 -76.481 1.00 76.50 85 LEU A C 1
ATOM 696 O O . LEU A 1 85 ? 63.111 -12.754 -76.805 1.00 76.50 85 LEU A O 1
ATOM 700 N N . ILE A 1 86 ? 63.863 -14.870 -76.737 1.00 78.31 86 ILE A N 1
ATOM 701 C CA . ILE A 1 86 ? 65.161 -14.590 -77.370 1.00 78.31 86 ILE A CA 1
ATOM 702 C C . ILE A 1 86 ? 64.977 -14.143 -78.828 1.00 78.31 86 ILE A C 1
ATOM 704 O O . ILE A 1 86 ? 65.597 -13.169 -79.254 1.00 78.31 86 ILE A O 1
ATOM 708 N N . VAL A 1 87 ? 64.081 -14.794 -79.580 1.00 77.81 87 VAL A N 1
ATOM 709 C CA . VAL A 1 87 ? 63.794 -14.423 -80.980 1.00 77.81 87 VAL A CA 1
ATOM 710 C C . VAL A 1 87 ? 63.172 -13.024 -81.072 1.00 77.81 87 VAL A C 1
ATOM 712 O O . VAL A 1 87 ? 63.567 -12.226 -81.923 1.00 77.81 87 VAL A O 1
ATOM 715 N N . ALA A 1 88 ? 62.262 -12.684 -80.156 1.00 72.19 88 ALA A N 1
ATOM 716 C CA . ALA A 1 88 ? 61.669 -11.350 -80.101 1.00 72.19 88 ALA A CA 1
ATOM 717 C C . ALA A 1 88 ? 62.726 -10.265 -79.823 1.00 72.19 88 ALA A C 1
ATOM 719 O O . ALA A 1 88 ? 62.740 -9.229 -80.490 1.00 72.19 88 ALA A O 1
ATOM 720 N N . MET A 1 89 ? 63.670 -10.522 -78.913 1.00 75.19 89 MET A N 1
ATOM 721 C CA . MET A 1 89 ? 64.726 -9.558 -78.590 1.00 75.19 89 MET A CA 1
ATOM 722 C C . MET A 1 89 ? 65.740 -9.361 -79.719 1.00 75.19 89 MET A C 1
ATOM 724 O O . MET A 1 89 ? 66.130 -8.224 -79.986 1.00 75.19 89 MET A O 1
ATOM 728 N N . ALA A 1 90 ? 66.099 -10.422 -80.446 1.00 73.50 90 ALA A N 1
ATOM 729 C CA . ALA A 1 90 ? 66.974 -10.315 -81.615 1.00 73.50 90 ALA A CA 1
ATOM 730 C C . ALA A 1 90 ? 66.334 -9.494 -82.753 1.00 73.50 90 ALA A C 1
ATOM 732 O O . ALA A 1 90 ? 67.003 -8.666 -83.371 1.00 73.50 90 ALA A O 1
ATOM 733 N N . SER A 1 91 ? 65.025 -9.657 -82.992 1.00 64.44 91 SER A N 1
ATOM 734 C CA . SER A 1 91 ? 64.308 -8.871 -84.011 1.00 64.44 91 SER A CA 1
ATOM 735 C C . SER A 1 91 ? 64.199 -7.379 -83.668 1.00 64.44 91 SER A C 1
ATOM 737 O O . SER A 1 91 ? 64.283 -6.531 -84.555 1.00 64.44 91 SER A O 1
ATOM 739 N N . MET A 1 92 ? 64.081 -7.042 -82.380 1.00 69.50 92 MET A N 1
ATOM 740 C CA . MET A 1 92 ? 63.978 -5.655 -81.921 1.00 69.50 92 MET A CA 1
ATOM 741 C C . MET A 1 92 ? 65.317 -4.909 -82.027 1.00 69.50 92 MET A C 1
ATOM 743 O O . MET A 1 92 ? 65.336 -3.708 -82.290 1.00 69.50 92 MET A O 1
ATOM 747 N N . PHE A 1 93 ? 66.436 -5.624 -81.872 1.00 65.69 93 PHE A N 1
ATOM 748 C CA . PHE A 1 93 ? 67.788 -5.072 -81.993 1.00 65.69 93 PHE A CA 1
ATOM 749 C C . PHE A 1 93 ? 68.199 -4.794 -83.451 1.00 65.69 93 PHE A C 1
ATOM 751 O O . PHE A 1 93 ? 68.966 -3.874 -83.716 1.00 65.69 93 PHE A O 1
ATOM 758 N N . LEU A 1 94 ? 67.659 -5.545 -84.416 1.00 63.41 94 LEU A N 1
ATOM 759 C CA . LEU A 1 94 ? 67.910 -5.304 -85.844 1.00 63.41 94 LEU A CA 1
ATOM 760 C C . LEU A 1 94 ? 67.168 -4.064 -86.370 1.00 63.41 94 LEU A C 1
ATOM 762 O O . LEU A 1 94 ? 67.699 -3.355 -87.220 1.00 63.41 94 LEU A O 1
ATOM 766 N N . LEU A 1 95 ? 65.984 -3.754 -85.829 1.00 57.31 95 LEU A N 1
ATOM 767 C CA . LEU A 1 95 ? 65.213 -2.562 -86.210 1.00 57.31 95 LEU A CA 1
ATOM 768 C C . LEU A 1 95 ? 65.805 -1.247 -85.668 1.00 57.31 95 LEU A C 1
ATOM 770 O O . LEU A 1 95 ? 65.563 -0.187 -86.238 1.00 57.31 95 LEU A O 1
ATOM 774 N N . SER A 1 96 ? 66.585 -1.285 -84.584 1.00 58.94 96 SER A N 1
ATOM 775 C CA . SER A 1 96 ? 67.187 -0.080 -83.992 1.00 58.94 96 SER A CA 1
ATOM 776 C C . SER A 1 96 ? 68.483 0.370 -84.687 1.00 58.94 96 SER A C 1
ATOM 778 O O . SER A 1 96 ? 68.917 1.514 -84.503 1.00 58.94 96 SER A O 1
ATOM 780 N N . ALA A 1 97 ? 69.085 -0.488 -85.519 1.00 61.31 97 ALA A N 1
ATOM 781 C CA . ALA A 1 97 ? 70.347 -0.224 -86.216 1.00 61.31 97 ALA A CA 1
ATOM 782 C C . ALA A 1 97 ? 70.200 0.580 -87.527 1.00 61.31 97 ALA A C 1
ATOM 784 O O . ALA A 1 97 ? 71.204 1.069 -88.039 1.00 61.31 97 ALA A O 1
ATOM 785 N N . THR A 1 98 ? 68.984 0.762 -88.056 1.00 58.19 98 THR A N 1
ATOM 786 C CA . THR A 1 98 ? 68.739 1.453 -89.343 1.00 58.19 98 THR A CA 1
ATOM 787 C C . THR A 1 98 ? 68.241 2.895 -89.207 1.00 58.19 98 THR A C 1
ATOM 789 O O . THR A 1 98 ? 68.070 3.577 -90.211 1.00 58.19 98 THR A O 1
ATOM 792 N N . MET A 1 99 ? 67.996 3.370 -87.984 1.00 57.72 99 MET A N 1
ATOM 793 C CA . MET A 1 99 ? 67.460 4.713 -87.732 1.00 57.72 99 MET A CA 1
ATOM 794 C C . MET A 1 99 ? 68.553 5.783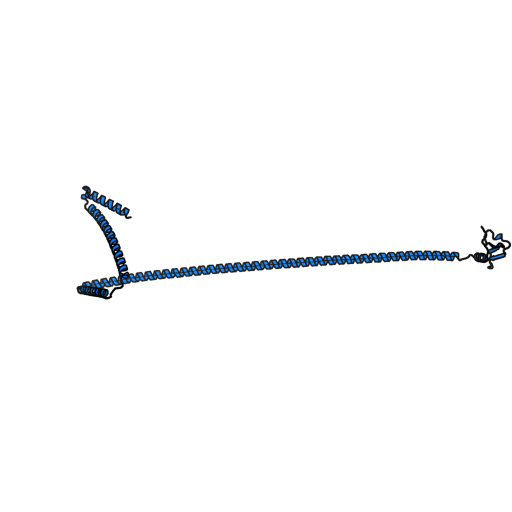 -87.795 1.00 57.72 99 MET A C 1
ATOM 796 O O . MET A 1 99 ? 69.558 5.701 -87.081 1.00 57.72 99 MET A O 1
ATOM 800 N N . THR A 1 100 ? 68.319 6.815 -88.603 1.00 66.12 100 THR A N 1
ATOM 801 C CA . THR A 1 100 ? 69.177 8.000 -88.699 1.00 66.12 100 THR A CA 1
ATOM 802 C C . THR A 1 100 ? 69.125 8.833 -87.402 1.00 66.12 100 THR A C 1
ATOM 804 O O . THR A 1 100 ? 68.159 8.742 -86.636 1.00 66.12 100 THR A O 1
ATOM 807 N N . PRO A 1 101 ? 70.151 9.657 -87.103 1.00 63.62 101 PRO A N 1
ATOM 808 C CA . PRO A 1 101 ? 70.220 10.434 -85.857 1.00 63.62 101 PRO A CA 1
ATOM 809 C C . PRO A 1 101 ? 69.035 11.394 -85.643 1.00 63.62 101 PRO A C 1
ATOM 811 O O . PRO A 1 101 ? 68.660 11.666 -84.504 1.00 63.62 101 PRO A O 1
ATOM 814 N N . GLU A 1 102 ? 68.427 11.878 -86.727 1.00 61.50 102 GLU A N 1
ATOM 815 C CA . GLU A 1 102 ? 67.311 12.829 -86.699 1.00 61.50 102 GLU A CA 1
ATOM 816 C C . GLU A 1 102 ? 65.980 12.158 -86.302 1.00 61.50 102 GLU A C 1
ATOM 818 O O . GLU A 1 102 ? 65.232 12.683 -85.473 1.00 61.50 102 GLU A O 1
ATOM 823 N N . GLU A 1 103 ? 65.732 10.932 -86.780 1.00 63.25 103 GLU A N 1
ATOM 824 C CA . GLU A 1 103 ? 64.574 10.127 -86.370 1.00 63.25 103 GLU A CA 1
ATOM 825 C C . GLU A 1 103 ? 64.678 9.663 -84.910 1.00 63.25 103 GLU A C 1
ATOM 827 O O . GLU A 1 103 ? 63.663 9.574 -84.216 1.00 63.25 103 GLU A O 1
ATOM 832 N N . ARG A 1 104 ? 65.900 9.436 -84.402 1.00 63.84 104 ARG A N 1
ATOM 833 C CA . ARG A 1 104 ? 66.138 9.119 -82.982 1.00 63.84 104 ARG A CA 1
ATOM 834 C C . ARG A 1 104 ? 65.778 10.285 -82.062 1.00 63.84 104 ARG A C 1
ATOM 836 O O . ARG A 1 104 ? 65.197 10.046 -81.008 1.00 63.84 104 ARG A O 1
ATOM 843 N N . LEU A 1 105 ? 66.051 11.529 -82.462 1.00 64.75 105 LEU A N 1
ATOM 844 C CA . LEU A 1 105 ? 65.715 12.714 -81.664 1.00 64.75 105 LEU A CA 1
ATOM 845 C C . LEU A 1 105 ? 64.193 12.944 -81.590 1.00 64.75 105 LEU A C 1
ATOM 847 O O . LEU A 1 105 ? 63.663 13.272 -80.527 1.00 64.75 105 LEU A O 1
ATOM 851 N N . LEU A 1 106 ? 63.477 12.742 -82.703 1.00 67.69 106 LEU A N 1
ATOM 852 C CA . LEU A 1 106 ? 62.012 12.843 -82.747 1.00 67.69 106 LEU A CA 1
ATOM 853 C C . LEU A 1 106 ? 61.332 11.689 -81.999 1.00 67.69 106 LEU A C 1
ATOM 855 O O . LEU A 1 106 ? 60.371 11.919 -81.260 1.00 67.69 106 LEU A O 1
ATOM 859 N N . ALA A 1 107 ? 61.849 10.465 -82.127 1.00 66.31 107 ALA A N 1
ATOM 860 C CA . ALA A 1 107 ? 61.372 9.317 -81.360 1.00 66.31 107 ALA A CA 1
ATOM 861 C C . ALA A 1 107 ? 61.640 9.487 -79.856 1.00 66.31 107 ALA A C 1
ATOM 863 O O . ALA A 1 107 ? 60.764 9.174 -79.050 1.00 66.31 107 ALA A O 1
ATOM 864 N N . GLN A 1 108 ? 62.795 10.044 -79.476 1.00 69.31 108 GLN A N 1
ATOM 865 C CA . GLN A 1 108 ? 63.128 10.337 -78.084 1.00 69.31 108 GLN A CA 1
ATOM 866 C C . GLN A 1 108 ? 62.182 11.390 -77.495 1.00 69.31 108 GLN A C 1
ATOM 868 O O . GLN A 1 108 ? 61.539 11.108 -76.485 1.00 69.31 108 GLN A O 1
ATOM 873 N N . LYS A 1 109 ? 61.988 12.539 -78.159 1.00 72.31 109 LYS A N 1
ATOM 874 C CA . LYS A 1 109 ? 61.043 13.578 -77.700 1.00 72.31 109 LYS A CA 1
ATOM 875 C C . LYS A 1 109 ? 59.602 13.063 -77.607 1.00 72.31 109 LYS A C 1
ATOM 877 O O . LYS A 1 109 ? 58.924 13.310 -76.616 1.00 72.31 109 LYS A O 1
ATOM 882 N N . SER A 1 110 ? 59.156 12.285 -78.596 1.00 74.12 110 SER A N 1
ATOM 883 C CA . SER A 1 110 ? 57.833 11.638 -78.593 1.00 74.12 110 SER A CA 1
ATOM 884 C C . SER A 1 110 ? 57.689 10.608 -77.464 1.00 74.12 110 SER A C 1
ATOM 886 O O . SER A 1 110 ? 56.621 10.472 -76.863 1.00 74.12 110 SER A O 1
ATOM 888 N N . SER A 1 111 ? 58.762 9.885 -77.132 1.00 74.19 111 SER A N 1
ATOM 889 C CA . SER A 1 111 ? 58.764 8.937 -76.016 1.00 74.19 111 SER A CA 1
ATOM 890 C C . SER A 1 111 ? 58.749 9.636 -74.654 1.00 74.19 111 SER A C 1
ATOM 892 O O . SER A 1 111 ? 57.981 9.226 -73.785 1.00 74.19 111 SER A O 1
ATOM 894 N N . GLU A 1 112 ? 59.503 10.726 -74.487 1.00 74.62 112 GLU A N 1
ATOM 895 C CA . GLU A 1 112 ? 59.519 11.544 -73.269 1.00 74.62 112 GLU A CA 1
ATOM 896 C C . GLU A 1 112 ? 58.150 12.199 -73.032 1.00 74.62 112 GLU A C 1
ATOM 898 O O . GLU A 1 112 ? 57.606 12.104 -71.931 1.00 74.62 112 GLU A O 1
ATOM 903 N N . GLU A 1 113 ? 57.516 12.749 -74.073 1.00 78.31 113 GLU A N 1
ATOM 904 C CA . GLU A 1 113 ? 56.162 13.315 -73.985 1.00 78.31 113 GLU A CA 1
ATOM 905 C C . GLU A 1 113 ? 55.115 12.258 -73.590 1.00 78.31 113 GLU A C 1
ATOM 907 O O . GLU A 1 113 ? 54.250 12.504 -72.743 1.00 78.31 113 GLU A O 1
ATOM 912 N N . ARG A 1 114 ? 55.211 11.037 -74.138 1.00 80.88 114 ARG A N 1
ATOM 913 C CA . ARG A 1 114 ? 54.330 9.918 -73.756 1.00 80.88 114 ARG A CA 1
ATOM 914 C C . ARG A 1 114 ? 54.531 9.488 -72.306 1.00 80.88 114 ARG A C 1
ATOM 916 O O . ARG A 1 114 ? 53.547 9.139 -71.653 1.00 80.88 114 ARG A O 1
ATOM 923 N N . VAL A 1 115 ? 55.765 9.499 -71.804 1.00 82.69 115 VAL A N 1
ATOM 924 C CA . VAL A 1 115 ? 56.069 9.165 -70.403 1.00 82.69 115 VAL A CA 1
ATOM 925 C C . VAL A 1 115 ? 55.500 10.231 -69.468 1.00 82.69 115 VAL A C 1
ATOM 927 O O . VAL A 1 115 ? 54.798 9.876 -68.522 1.00 82.69 115 VAL A O 1
ATOM 930 N N . VAL A 1 116 ? 55.695 11.517 -69.772 1.00 81.69 116 VAL A N 1
ATOM 931 C CA . VAL A 1 116 ? 55.141 12.627 -68.976 1.00 81.69 116 VAL A CA 1
ATOM 932 C C . VAL A 1 116 ? 53.611 12.584 -68.955 1.00 81.69 116 VAL A C 1
ATOM 934 O O . VAL A 1 116 ? 53.008 12.669 -67.885 1.00 81.69 116 VAL A O 1
ATOM 937 N N . LYS A 1 117 ? 52.967 12.367 -70.108 1.00 84.19 117 LYS A N 1
ATOM 938 C CA . LYS A 1 117 ? 51.503 12.259 -70.194 1.00 84.19 117 LYS A CA 1
ATOM 939 C C . LYS A 1 117 ? 50.960 11.072 -69.394 1.00 84.19 117 LYS A C 1
ATOM 941 O O . LYS A 1 117 ? 49.929 11.188 -68.735 1.00 84.19 117 LYS A O 1
ATOM 946 N N . LYS A 1 118 ? 51.657 9.933 -69.426 1.00 85.38 118 LYS A N 1
ATOM 947 C CA . LYS A 1 118 ? 51.264 8.729 -68.682 1.00 85.38 118 LYS A CA 1
ATOM 948 C C . LYS A 1 118 ? 51.455 8.899 -67.172 1.00 85.38 118 LYS A C 1
ATOM 950 O O . LYS A 1 118 ? 50.605 8.434 -66.418 1.00 85.38 118 LYS A O 1
ATOM 955 N N . GLN A 1 119 ? 52.511 9.597 -66.751 1.00 83.12 119 GLN A N 1
ATOM 956 C CA . GLN A 1 119 ? 52.737 9.948 -65.348 1.00 83.12 119 GLN A CA 1
ATOM 957 C C . GLN A 1 119 ? 51.648 10.898 -64.836 1.00 83.12 119 GLN A C 1
ATOM 959 O O . GLN A 1 119 ? 51.036 10.619 -63.813 1.00 83.12 119 GLN A O 1
ATOM 964 N N . GLN A 1 120 ? 51.308 11.947 -65.593 1.00 83.00 120 GLN A N 1
ATOM 965 C CA . GLN A 1 120 ? 50.218 12.862 -65.233 1.00 83.00 120 GLN A CA 1
ATOM 966 C C . GLN A 1 120 ? 48.866 12.146 -65.098 1.00 83.00 120 GLN A C 1
ATOM 968 O O . GLN A 1 120 ? 48.104 12.435 -64.177 1.00 83.00 120 GLN A O 1
ATOM 973 N N . GLU A 1 121 ? 48.556 11.197 -65.987 1.00 85.81 121 GLU A N 1
ATOM 974 C CA . GLU A 1 121 ? 47.317 10.416 -65.902 1.00 85.81 121 GLU A CA 1
ATOM 975 C C . GLU A 1 121 ? 47.305 9.460 -64.692 1.00 85.81 121 GLU A C 1
ATOM 977 O O . GLU A 1 121 ? 46.254 9.238 -64.086 1.00 85.81 121 GLU A O 1
ATOM 982 N N . GLN A 1 122 ? 48.462 8.906 -64.314 1.00 85.25 122 GLN A N 1
ATOM 983 C CA . GLN A 1 122 ? 48.603 8.097 -63.100 1.00 85.25 122 GLN A CA 1
ATOM 984 C C . GLN A 1 122 ? 48.451 8.941 -61.833 1.00 85.25 122 GLN A C 1
ATOM 986 O O . GLN A 1 122 ? 47.681 8.552 -60.956 1.00 85.25 122 GLN A O 1
ATOM 991 N N . ASP A 1 123 ? 49.085 10.112 -61.776 1.00 88.12 123 ASP A N 1
ATOM 992 C CA . ASP A 1 123 ? 48.992 11.031 -60.638 1.00 88.12 123 ASP A CA 1
ATOM 993 C C . ASP A 1 123 ? 47.546 11.537 -60.445 1.00 88.12 123 ASP A C 1
ATOM 995 O O . ASP A 1 123 ? 47.056 11.635 -59.317 1.00 88.12 123 ASP A O 1
ATOM 999 N N . LEU A 1 124 ? 46.818 11.798 -61.541 1.00 89.69 124 LEU A N 1
ATOM 1000 C CA . LEU A 1 124 ? 45.387 12.135 -61.515 1.00 89.69 124 LEU A CA 1
ATOM 1001 C C . LEU A 1 124 ? 44.535 10.988 -60.954 1.00 89.69 124 LEU A C 1
ATOM 1003 O O . LEU A 1 124 ? 43.722 11.214 -60.056 1.00 89.69 124 LEU A O 1
ATOM 1007 N N . LYS A 1 125 ? 44.750 9.753 -61.424 1.00 88.00 125 LYS A N 1
ATOM 1008 C CA . LYS A 1 125 ? 44.034 8.562 -60.929 1.00 88.00 125 LYS A CA 1
ATOM 1009 C C . LYS A 1 125 ? 44.341 8.264 -59.462 1.00 88.00 125 LYS A C 1
ATOM 1011 O O . LYS A 1 125 ? 43.451 7.854 -58.715 1.00 88.00 125 LYS A O 1
ATOM 1016 N N . GLU A 1 126 ? 45.582 8.464 -59.031 1.00 89.56 126 GLU A N 1
ATOM 1017 C CA . GLU A 1 126 ? 45.978 8.282 -57.635 1.00 89.56 126 GLU A CA 1
ATOM 1018 C C . GLU A 1 126 ? 45.349 9.350 -56.732 1.00 89.56 126 GLU A C 1
ATOM 1020 O O . GLU A 1 126 ? 44.836 9.023 -55.658 1.00 89.56 126 GLU A O 1
ATOM 1025 N N . LYS A 1 127 ? 45.283 10.603 -57.199 1.00 87.69 127 LYS A N 1
ATOM 1026 C CA . LYS A 1 127 ? 44.599 11.693 -56.494 1.00 87.69 127 LYS A CA 1
ATOM 1027 C C . LYS A 1 127 ? 43.093 11.446 -56.361 1.00 87.69 127 LYS A C 1
ATOM 1029 O O . LYS A 1 127 ? 42.566 11.598 -55.260 1.00 87.69 127 LYS A O 1
ATOM 1034 N N . GLU A 1 128 ? 42.419 11.003 -57.425 1.00 89.19 128 GLU A N 1
ATOM 1035 C CA . GLU A 1 128 ? 40.993 10.634 -57.379 1.00 89.19 128 GLU A CA 1
ATOM 1036 C C . GLU A 1 128 ? 40.733 9.474 -56.409 1.00 89.19 128 GLU A C 1
ATOM 1038 O O . GLU A 1 128 ? 39.797 9.523 -55.608 1.00 89.19 128 GLU A O 1
ATOM 1043 N N . LYS A 1 129 ? 41.588 8.444 -56.418 1.00 85.81 129 LYS A N 1
ATOM 1044 C CA . LYS A 1 129 ? 41.476 7.314 -55.487 1.00 85.81 129 LYS A CA 1
ATOM 1045 C C . LYS A 1 129 ? 41.694 7.749 -54.035 1.00 85.81 129 LYS A C 1
ATOM 1047 O O . LYS A 1 129 ? 40.942 7.332 -53.155 1.00 85.81 129 LYS A O 1
ATOM 1052 N N . ALA A 1 130 ? 42.674 8.616 -53.780 1.00 86.56 130 ALA A N 1
ATOM 1053 C CA . ALA A 1 130 ? 42.935 9.157 -52.448 1.00 86.56 130 ALA A CA 1
ATOM 1054 C C . ALA A 1 130 ? 41.776 10.032 -51.934 1.00 86.56 130 ALA A C 1
ATOM 1056 O O . ALA A 1 130 ? 41.453 9.997 -50.743 1.00 86.56 130 ALA A O 1
ATOM 1057 N N . GLU A 1 131 ? 41.129 10.802 -52.811 1.00 85.88 131 GLU A N 1
ATOM 1058 C CA . GLU A 1 131 ? 39.949 11.601 -52.469 1.00 85.88 131 GLU A CA 1
ATOM 1059 C C . GLU A 1 131 ? 38.719 10.720 -52.199 1.00 85.88 131 GLU A C 1
ATOM 1061 O O . GLU A 1 131 ? 38.025 10.918 -51.195 1.00 85.88 131 GLU A O 1
ATOM 1066 N N . ALA A 1 132 ? 38.501 9.686 -53.015 1.00 85.06 132 ALA A N 1
ATOM 1067 C CA . ALA A 1 132 ? 37.452 8.695 -52.791 1.00 85.06 132 ALA A CA 1
ATOM 1068 C C . ALA A 1 132 ? 37.633 7.969 -51.443 1.00 85.06 132 ALA A C 1
ATOM 1070 O O . ALA A 1 132 ? 36.686 7.890 -50.654 1.00 85.06 132 ALA A O 1
ATOM 1071 N N . ASP A 1 133 ? 38.852 7.524 -51.122 1.00 89.19 133 ASP A N 1
ATOM 1072 C CA . ASP A 1 133 ? 39.164 6.874 -49.843 1.00 89.19 133 ASP A CA 1
ATOM 1073 C C . ASP A 1 133 ? 38.968 7.822 -48.646 1.00 89.19 133 ASP A C 1
ATOM 1075 O O . ASP A 1 133 ? 38.447 7.411 -47.600 1.00 89.19 133 ASP A O 1
ATOM 1079 N N . ARG A 1 134 ? 39.313 9.113 -48.785 1.00 87.12 134 ARG A N 1
ATOM 1080 C CA . ARG A 1 134 ? 39.027 10.133 -47.757 1.00 87.12 134 ARG A CA 1
ATOM 1081 C C . ARG A 1 134 ? 37.524 10.319 -47.549 1.00 87.12 134 ARG A C 1
ATOM 1083 O O . ARG A 1 134 ? 37.084 10.287 -46.399 1.00 87.12 134 ARG A O 1
ATOM 1090 N N . SER A 1 135 ? 36.740 10.426 -48.624 1.00 81.12 135 SER A N 1
ATOM 1091 C CA . SER A 1 135 ? 35.275 10.556 -48.552 1.00 81.12 135 SER A CA 1
ATOM 1092 C C . SER A 1 135 ? 34.623 9.341 -47.880 1.00 81.12 135 SER A C 1
ATOM 1094 O O . SER A 1 135 ? 33.742 9.487 -47.028 1.00 81.12 135 SER A O 1
ATOM 1096 N N . VAL A 1 136 ? 35.088 8.127 -48.191 1.00 88.25 136 VAL A N 1
ATOM 1097 C CA . VAL A 1 136 ? 34.610 6.891 -47.549 1.00 88.25 136 VAL A CA 1
ATOM 1098 C C . VAL A 1 136 ? 34.960 6.874 -46.058 1.00 88.25 136 VAL A C 1
ATOM 1100 O O . VAL A 1 136 ? 34.105 6.552 -45.224 1.00 88.25 136 VAL A O 1
ATOM 1103 N N . LYS A 1 137 ? 36.187 7.260 -45.690 1.00 86.81 137 LYS A N 1
ATOM 1104 C CA . LYS A 1 137 ? 36.633 7.309 -44.288 1.00 86.81 137 LYS A CA 1
ATOM 1105 C C . LYS A 1 137 ? 35.858 8.349 -43.475 1.00 86.81 137 LYS A C 1
ATOM 1107 O O . LYS A 1 137 ? 35.501 8.079 -42.327 1.00 86.81 137 LYS A O 1
ATOM 1112 N N . GLU A 1 138 ? 35.558 9.501 -44.064 1.00 88.00 138 GLU A N 1
ATOM 1113 C CA . GLU A 1 138 ? 34.755 10.553 -43.437 1.00 88.00 138 GLU A CA 1
ATOM 1114 C C . GLU A 1 138 ? 33.294 10.123 -43.246 1.00 88.00 138 GLU A C 1
ATOM 1116 O O . GLU A 1 138 ? 32.762 10.228 -42.136 1.00 88.00 138 GLU A O 1
ATOM 1121 N N . LYS A 1 139 ? 32.667 9.531 -44.273 1.00 86.19 139 LYS A N 1
ATOM 1122 C CA . LYS A 1 139 ? 31.311 8.962 -44.168 1.00 86.19 139 LYS A CA 1
ATOM 1123 C C . LYS A 1 139 ? 31.229 7.887 -43.083 1.00 86.19 139 LYS A C 1
ATOM 1125 O O . LYS A 1 139 ? 30.270 7.879 -42.310 1.00 86.19 139 LYS A O 1
ATOM 1130 N N . LYS A 1 140 ? 32.244 7.021 -42.973 1.00 87.50 140 LYS A N 1
ATOM 1131 C CA . LYS A 1 140 ? 32.311 5.986 -41.930 1.00 87.50 140 LYS A CA 1
ATOM 1132 C C . LYS A 1 140 ? 32.410 6.594 -40.526 1.00 87.50 140 LYS A C 1
ATOM 1134 O O . LYS A 1 140 ? 31.650 6.188 -39.651 1.00 87.50 140 LYS A O 1
ATOM 1139 N N . LYS A 1 141 ? 33.265 7.607 -40.328 1.00 87.19 141 LYS A N 1
ATOM 1140 C CA . LYS A 1 141 ? 33.372 8.332 -39.047 1.00 87.19 141 LYS A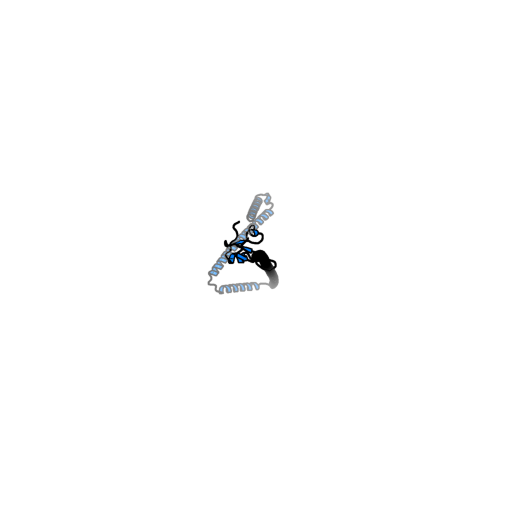 CA 1
ATOM 1141 C C . LYS A 1 141 ? 32.065 9.028 -38.662 1.00 87.19 141 LYS A C 1
ATOM 1143 O O . LYS A 1 141 ? 31.644 8.931 -37.514 1.00 87.19 141 LYS A O 1
ATOM 1148 N N . LYS A 1 142 ? 31.398 9.692 -39.613 1.00 85.31 142 LYS A N 1
ATOM 1149 C CA . LYS A 1 142 ? 30.115 10.369 -39.364 1.00 85.31 142 LYS A CA 1
ATOM 1150 C C . LYS A 1 142 ? 29.007 9.377 -38.995 1.00 85.31 142 LYS A C 1
ATOM 1152 O O . LYS A 1 142 ? 28.254 9.634 -38.063 1.00 85.31 142 LYS A O 1
ATOM 1157 N N . ALA A 1 143 ? 28.943 8.228 -39.670 1.00 86.19 143 ALA A N 1
ATOM 1158 C CA . ALA A 1 143 ? 27.982 7.170 -39.354 1.00 86.19 143 ALA A CA 1
ATOM 1159 C C . ALA A 1 143 ? 28.232 6.528 -37.976 1.00 86.19 143 ALA A C 1
ATOM 1161 O O . ALA A 1 143 ? 27.285 6.187 -37.269 1.00 86.19 143 ALA A O 1
ATOM 1162 N N . GLU A 1 144 ? 29.494 6.359 -37.578 1.00 87.94 144 GLU A N 1
ATOM 1163 C CA . GLU A 1 144 ? 29.853 5.835 -36.257 1.00 87.94 144 GLU A CA 1
ATOM 1164 C C . GLU A 1 144 ? 29.534 6.837 -35.139 1.00 87.94 144 GLU A C 1
ATOM 1166 O O . GLU A 1 144 ? 28.938 6.458 -34.129 1.00 87.94 144 GLU A O 1
ATOM 1171 N N . ALA A 1 145 ? 29.829 8.123 -35.355 1.00 86.88 145 ALA A N 1
ATOM 1172 C CA . ALA A 1 145 ? 29.465 9.197 -34.435 1.00 86.88 145 ALA A CA 1
ATOM 1173 C C . ALA A 1 145 ? 27.940 9.304 -34.247 1.00 86.88 145 ALA A C 1
ATOM 1175 O O . ALA A 1 145 ? 27.471 9.423 -33.116 1.00 86.88 145 ALA A O 1
ATOM 1176 N N . ASP A 1 146 ? 27.159 9.190 -35.326 1.00 90.81 146 ASP A N 1
ATOM 1177 C CA . ASP A 1 146 ? 25.693 9.232 -35.258 1.00 90.81 146 ASP A CA 1
ATOM 1178 C C . ASP A 1 146 ? 25.110 8.009 -34.523 1.00 90.81 146 ASP A C 1
ATOM 1180 O O . ASP A 1 146 ? 24.243 8.143 -33.656 1.00 90.81 146 ASP A O 1
ATOM 1184 N N . LYS A 1 147 ? 25.657 6.807 -34.766 1.00 89.19 147 LYS A N 1
ATOM 1185 C CA . LYS A 1 147 ? 25.294 5.600 -34.000 1.00 89.19 147 LYS A CA 1
ATOM 1186 C C . LYS A 1 147 ? 25.609 5.746 -32.512 1.00 89.19 147 LYS A C 1
ATOM 1188 O O . LYS A 1 147 ? 24.784 5.359 -31.680 1.00 89.19 147 LYS A O 1
ATOM 1193 N N . LEU A 1 148 ? 26.772 6.300 -32.165 1.00 88.00 148 LEU A N 1
ATOM 1194 C CA . LEU A 1 148 ? 27.161 6.523 -30.773 1.00 88.00 148 LEU A CA 1
ATOM 1195 C C . LEU A 1 148 ? 26.234 7.547 -30.100 1.00 88.00 148 LEU A C 1
ATOM 1197 O O . LEU A 1 148 ? 25.747 7.292 -28.999 1.00 88.00 148 LEU A O 1
ATOM 1201 N N . ALA A 1 149 ? 25.917 8.648 -30.787 1.00 86.81 149 ALA A N 1
ATOM 1202 C CA . ALA A 1 149 ? 24.987 9.665 -30.302 1.00 86.81 149 ALA A CA 1
ATOM 1203 C C . ALA A 1 149 ? 23.571 9.101 -30.095 1.00 86.81 149 ALA A C 1
ATOM 1205 O O . ALA A 1 149 ? 22.932 9.381 -29.077 1.00 86.81 149 ALA A O 1
ATOM 1206 N N . LYS A 1 150 ? 23.083 8.258 -31.015 1.00 88.56 150 LYS A N 1
ATOM 1207 C CA . LYS A 1 150 ? 21.782 7.588 -30.880 1.00 88.56 150 LYS A CA 1
ATOM 1208 C C . LYS A 1 150 ? 21.761 6.630 -29.685 1.00 88.56 150 LYS A C 1
ATOM 1210 O O . LYS A 1 150 ? 20.833 6.695 -28.884 1.00 88.56 150 LYS A O 1
ATOM 1215 N N . LYS A 1 151 ? 22.814 5.823 -29.511 1.00 88.06 151 LYS A N 1
ATOM 1216 C CA . LYS A 1 151 ? 22.952 4.890 -28.379 1.00 88.06 151 LYS A CA 1
ATOM 1217 C C . LYS A 1 151 ? 23.036 5.616 -27.032 1.00 88.06 151 LYS A C 1
ATOM 1219 O O . LYS A 1 151 ? 22.451 5.157 -26.057 1.00 88.06 151 LYS A O 1
ATOM 1224 N N . GLN A 1 152 ? 23.728 6.756 -26.968 1.00 85.31 152 GLN A N 1
ATOM 1225 C CA . GLN A 1 152 ? 23.765 7.587 -25.759 1.00 85.31 152 GLN A CA 1
ATOM 1226 C C . GLN A 1 152 ? 22.391 8.190 -25.438 1.00 85.31 152 GLN A C 1
ATOM 1228 O O . GLN A 1 152 ? 21.952 8.114 -24.294 1.00 85.31 152 GLN A O 1
ATOM 1233 N N . LYS A 1 153 ? 21.672 8.726 -26.436 1.00 86.25 153 LYS A N 1
ATOM 1234 C CA . LYS A 1 153 ? 20.305 9.244 -26.241 1.00 86.25 153 LYS A CA 1
ATOM 1235 C C . LYS A 1 153 ? 19.336 8.165 -25.762 1.00 86.25 153 LYS A C 1
ATOM 1237 O O . LYS A 1 153 ? 18.486 8.451 -24.925 1.00 86.25 153 LYS A O 1
ATOM 1242 N N . GLU A 1 154 ? 19.453 6.950 -26.289 1.00 89.44 154 GLU A N 1
ATOM 1243 C CA . GLU A 1 154 ? 18.632 5.813 -25.873 1.00 89.44 154 GLU A CA 1
ATOM 1244 C C . GLU A 1 154 ? 18.918 5.418 -24.421 1.00 89.44 154 GLU A C 1
ATOM 1246 O O . GLU A 1 154 ? 17.978 5.361 -23.635 1.00 89.44 154 GLU A O 1
ATOM 1251 N N . LYS A 1 155 ? 20.198 5.293 -24.034 1.00 86.00 155 LYS A N 1
ATOM 1252 C CA . LYS A 1 155 ? 20.595 5.032 -22.639 1.00 86.00 155 LYS A CA 1
ATOM 1253 C C . LYS A 1 155 ? 20.067 6.083 -21.662 1.00 86.00 155 LYS A C 1
ATOM 1255 O O . LYS A 1 155 ? 19.505 5.732 -20.633 1.00 86.00 155 LYS A O 1
ATOM 1260 N N . VAL A 1 156 ? 20.195 7.368 -21.997 1.00 87.12 156 VAL A N 1
ATOM 1261 C CA . VAL A 1 156 ? 19.687 8.460 -21.146 1.00 87.12 156 VAL A CA 1
ATOM 1262 C C . VAL A 1 156 ? 18.164 8.399 -21.009 1.00 87.12 156 VAL A C 1
ATOM 1264 O O . VAL A 1 156 ? 17.635 8.699 -19.941 1.00 87.12 156 VAL A O 1
ATOM 1267 N N . LYS A 1 157 ? 17.439 8.012 -22.068 1.00 89.06 157 LYS A N 1
ATOM 1268 C CA . LYS A 1 157 ? 15.984 7.825 -21.994 1.00 89.06 157 LYS A CA 1
ATOM 1269 C C . LYS A 1 157 ? 15.610 6.639 -21.111 1.00 89.06 157 LYS A C 1
ATOM 1271 O O . LYS A 1 157 ? 14.722 6.799 -20.282 1.00 89.06 157 LYS A O 1
ATOM 1276 N N . THR A 1 158 ? 16.273 5.492 -21.258 1.00 86.44 158 THR A N 1
ATOM 1277 C CA . THR A 1 158 ? 16.014 4.321 -20.405 1.00 86.44 158 THR A CA 1
ATOM 1278 C C . THR A 1 158 ? 16.352 4.592 -18.944 1.00 86.44 158 THR A C 1
ATOM 1280 O O . THR A 1 158 ? 15.546 4.252 -18.087 1.00 86.44 158 THR A O 1
ATOM 1283 N N . ASP A 1 159 ? 17.465 5.272 -18.655 1.00 90.38 159 ASP A N 1
ATOM 1284 C CA . ASP A 1 159 ? 17.843 5.621 -17.280 1.00 90.38 159 ASP A CA 1
ATOM 1285 C C . ASP A 1 159 ? 16.842 6.600 -16.654 1.00 90.38 159 ASP A C 1
ATOM 1287 O O . ASP A 1 159 ? 16.450 6.428 -15.501 1.00 90.38 159 ASP A O 1
ATOM 1291 N N . LYS A 1 160 ? 16.368 7.602 -17.413 1.00 90.50 160 LYS A N 1
ATOM 1292 C CA . LYS A 1 160 ? 15.305 8.505 -16.942 1.00 90.50 160 LYS A CA 1
ATOM 1293 C C . LYS A 1 160 ? 14.005 7.760 -16.657 1.00 90.50 160 LYS A C 1
ATOM 1295 O O . LYS A 1 160 ? 13.409 7.996 -15.615 1.00 90.50 160 LYS A O 1
ATOM 1300 N N . LEU A 1 161 ? 13.592 6.861 -17.551 1.00 89.44 161 LEU A N 1
ATOM 1301 C CA . LEU A 1 161 ? 12.359 6.092 -17.382 1.00 89.44 161 LEU A CA 1
ATOM 1302 C C . LEU A 1 161 ? 12.449 5.145 -16.175 1.00 89.44 161 LEU A C 1
ATOM 1304 O O . LEU A 1 161 ? 11.492 5.027 -15.418 1.00 89.44 161 LEU A O 1
ATOM 1308 N N . ALA A 1 162 ? 13.607 4.509 -15.970 1.00 89.62 162 ALA A N 1
ATOM 1309 C CA . ALA A 1 162 ? 13.865 3.664 -14.807 1.00 89.62 162 ALA A CA 1
ATOM 1310 C C . ALA A 1 162 ? 13.838 4.475 -13.503 1.00 89.62 162 ALA A C 1
ATOM 1312 O O . ALA A 1 162 ? 13.220 4.048 -12.531 1.00 89.62 162 ALA A O 1
ATOM 1313 N N . LYS A 1 163 ? 14.447 5.670 -13.497 1.00 90.31 163 LYS A N 1
ATOM 1314 C CA . LYS A 1 163 ? 14.420 6.568 -12.338 1.00 90.31 163 LYS A CA 1
ATOM 1315 C C . LYS A 1 163 ? 13.001 7.050 -12.017 1.00 90.31 163 LYS A C 1
ATOM 1317 O O . LYS A 1 163 ? 12.601 7.007 -10.862 1.00 90.31 163 LYS A O 1
ATOM 1322 N N . GLU A 1 164 ? 12.226 7.435 -13.028 1.00 90.69 164 GLU A N 1
ATOM 1323 C CA . GLU A 1 164 ? 10.831 7.868 -12.864 1.00 90.69 164 GLU A CA 1
ATOM 1324 C C . GLU A 1 164 ? 9.930 6.726 -12.358 1.00 90.69 164 GLU A C 1
ATOM 1326 O O . GLU A 1 164 ? 9.087 6.931 -11.486 1.00 90.69 164 GLU A O 1
ATOM 1331 N N . GLN A 1 165 ? 10.138 5.495 -12.842 1.00 89.44 165 GLN A N 1
ATOM 1332 C CA . GLN A 1 165 ? 9.447 4.311 -12.318 1.00 89.44 165 GLN A CA 1
ATOM 1333 C C . GLN A 1 165 ? 9.823 4.011 -10.863 1.00 89.44 165 GLN A C 1
ATOM 1335 O O . GLN A 1 165 ? 8.943 3.660 -10.077 1.00 89.44 165 GLN A O 1
ATOM 1340 N N . GLN A 1 166 ? 11.098 4.160 -10.497 1.00 90.00 166 GLN A N 1
ATOM 1341 C CA . GLN A 1 166 ? 11.559 3.967 -9.124 1.00 90.00 166 GLN A CA 1
ATOM 1342 C C . GLN A 1 166 ? 10.967 5.022 -8.179 1.00 90.00 166 GLN A C 1
ATOM 1344 O O . GLN A 1 166 ? 10.417 4.648 -7.146 1.00 90.00 166 GLN A O 1
ATOM 1349 N N . GLU A 1 167 ? 11.002 6.305 -8.553 1.00 91.62 167 GLU A N 1
ATOM 1350 C CA . GLU A 1 167 ? 10.404 7.398 -7.769 1.00 91.62 167 GLU A CA 1
ATOM 1351 C C . GLU A 1 167 ? 8.891 7.197 -7.592 1.00 91.62 167 GLU A C 1
ATOM 1353 O O . GLU A 1 167 ? 8.366 7.355 -6.490 1.00 91.62 167 GLU A O 1
ATOM 1358 N N . LYS A 1 168 ? 8.182 6.767 -8.646 1.00 90.75 168 LYS A N 1
ATOM 1359 C CA . LYS A 1 168 ? 6.748 6.468 -8.557 1.00 90.75 168 LYS A CA 1
ATOM 1360 C C . LYS A 1 168 ? 6.458 5.278 -7.639 1.00 90.75 168 LYS A C 1
ATOM 1362 O O . LYS A 1 168 ? 5.516 5.344 -6.861 1.00 90.75 168 LYS A O 1
ATOM 1367 N N . ALA A 1 169 ? 7.254 4.210 -7.706 1.00 89.75 169 ALA A N 1
ATOM 1368 C CA . ALA A 1 169 ? 7.091 3.044 -6.836 1.00 89.75 169 ALA A CA 1
ATOM 1369 C C . ALA A 1 169 ? 7.390 3.366 -5.361 1.00 89.75 169 ALA A C 1
ATOM 1371 O O . ALA A 1 169 ? 6.730 2.836 -4.467 1.00 89.75 169 ALA A O 1
ATOM 1372 N N . GLU A 1 170 ? 8.371 4.230 -5.098 1.00 92.25 170 GLU A N 1
ATOM 1373 C CA . GLU A 1 170 ? 8.708 4.685 -3.748 1.00 92.25 170 GLU A CA 1
ATOM 1374 C C . GLU A 1 170 ? 7.615 5.601 -3.176 1.00 92.25 170 GLU A C 1
ATOM 1376 O O . GLU A 1 170 ? 7.191 5.406 -2.036 1.00 92.25 170 GLU A O 1
ATOM 1381 N N . ALA A 1 171 ? 7.076 6.516 -3.988 1.00 92.00 171 ALA A N 1
ATOM 1382 C CA . ALA A 1 171 ? 5.933 7.347 -3.611 1.00 92.00 171 ALA A CA 1
ATOM 1383 C C . ALA A 1 171 ? 4.676 6.513 -3.304 1.00 92.00 171 ALA A C 1
ATOM 1385 O O . ALA A 1 171 ? 3.992 6.779 -2.318 1.00 92.00 171 ALA A O 1
ATOM 1386 N N . ASP A 1 172 ? 4.394 5.480 -4.105 1.00 93.88 172 ASP A N 1
ATOM 1387 C CA . ASP A 1 172 ? 3.239 4.593 -3.907 1.00 93.88 172 ASP A CA 1
ATOM 1388 C C . ASP A 1 172 ? 3.381 3.757 -2.622 1.00 93.88 172 ASP A C 1
ATOM 1390 O O . ASP A 1 172 ? 2.430 3.613 -1.851 1.00 93.88 172 ASP A O 1
ATOM 1394 N N . LYS A 1 173 ? 4.597 3.270 -2.324 1.00 93.12 173 LYS A N 1
ATOM 1395 C CA . LYS A 1 173 ? 4.898 2.609 -1.043 1.00 93.12 173 LYS A CA 1
ATOM 1396 C C . LYS A 1 173 ? 4.711 3.545 0.147 1.00 93.12 173 LYS A C 1
ATOM 1398 O O . LYS A 1 173 ? 4.088 3.136 1.124 1.00 93.12 173 LYS A O 1
ATOM 1403 N N . LEU A 1 174 ? 5.217 4.776 0.063 1.00 92.56 174 LEU A N 1
ATOM 1404 C CA . LEU A 1 174 ? 5.084 5.759 1.138 1.00 92.56 174 LEU A CA 1
ATOM 1405 C C . LEU A 1 174 ? 3.612 6.123 1.383 1.00 92.56 174 LEU A C 1
ATOM 1407 O O . LEU A 1 174 ? 3.184 6.200 2.532 1.00 92.56 174 LEU A O 1
ATOM 1411 N N . ALA A 1 175 ? 2.824 6.297 0.317 1.00 93.12 175 ALA A N 1
ATOM 1412 C CA . ALA A 1 175 ? 1.388 6.551 0.419 1.00 93.12 175 ALA A CA 1
ATOM 1413 C C . ALA A 1 175 ? 0.651 5.380 1.088 1.00 93.12 175 ALA A C 1
ATOM 1415 O O . ALA A 1 175 ? -0.178 5.597 1.975 1.00 93.12 175 ALA A O 1
ATOM 1416 N N . LYS A 1 176 ? 0.994 4.139 0.719 1.00 92.88 176 LYS A N 1
ATOM 1417 C CA . LYS A 1 176 ? 0.416 2.941 1.335 1.00 92.88 176 LYS A CA 1
ATOM 1418 C C . LYS A 1 176 ? 0.779 2.821 2.820 1.00 92.88 176 LYS A C 1
ATOM 1420 O O . LYS A 1 176 ? -0.101 2.566 3.634 1.00 92.88 176 LYS A O 1
ATOM 1425 N N . GLU A 1 177 ? 2.037 3.066 3.184 1.00 93.38 177 GLU A N 1
ATOM 1426 C CA . GLU A 1 177 ? 2.491 3.036 4.582 1.00 93.38 177 GLU A CA 1
ATOM 1427 C C . GLU A 1 177 ? 1.811 4.125 5.433 1.00 93.38 177 GLU A C 1
ATOM 1429 O O . GLU A 1 177 ? 1.409 3.874 6.570 1.00 93.38 177 GLU A O 1
ATOM 1434 N N . GLN A 1 178 ? 1.617 5.327 4.877 1.00 91.94 178 GLN A N 1
ATOM 1435 C CA . GLN A 1 178 ? 0.862 6.394 5.542 1.00 91.94 178 GLN A CA 1
ATOM 1436 C C . GLN A 1 178 ? -0.609 6.021 5.751 1.00 91.94 178 GLN A C 1
ATOM 1438 O O . GLN A 1 178 ? -1.156 6.290 6.821 1.00 91.94 178 GLN A O 1
ATOM 1443 N N . GLN A 1 179 ? -1.243 5.386 4.761 1.00 92.62 179 GLN A N 1
ATOM 1444 C CA . GLN A 1 179 ? -2.624 4.926 4.879 1.00 92.62 179 GLN A CA 1
ATOM 1445 C C . GLN A 1 179 ? -2.767 3.826 5.943 1.00 92.62 179 GLN A C 1
ATOM 1447 O O . GLN A 1 179 ? -3.669 3.909 6.775 1.00 92.62 179 GLN A O 1
ATOM 1452 N N . GLU A 1 180 ? -1.860 2.844 5.965 1.00 94.44 180 GLU A N 1
ATOM 1453 C CA . GLU A 1 180 ? -1.850 1.773 6.972 1.00 94.44 180 GLU A CA 1
ATOM 1454 C C . GLU A 1 180 ? -1.635 2.329 8.391 1.00 94.44 180 GLU A C 1
ATOM 1456 O O . GLU A 1 180 ? -2.341 1.931 9.319 1.00 94.44 180 GLU A O 1
ATOM 1461 N N . ARG A 1 181 ? -0.734 3.309 8.572 1.00 93.06 181 ARG A N 1
ATOM 1462 C CA . ARG A 1 181 ? -0.571 4.007 9.864 1.00 93.06 181 ARG A CA 1
ATOM 1463 C C . ARG A 1 181 ? -1.824 4.768 10.285 1.00 93.06 181 ARG A C 1
ATOM 1465 O O . ARG A 1 181 ? -2.225 4.666 11.439 1.00 93.06 181 ARG A O 1
ATOM 1472 N N . ALA A 1 182 ? -2.443 5.515 9.374 1.00 92.75 182 ALA A N 1
ATOM 1473 C CA . ALA A 1 182 ? -3.652 6.276 9.682 1.00 92.75 182 ALA A CA 1
ATOM 1474 C C . ALA A 1 182 ? -4.825 5.358 10.070 1.00 92.75 182 ALA A C 1
ATOM 1476 O O . ALA A 1 182 ? -5.610 5.689 10.961 1.00 92.75 182 ALA A O 1
ATOM 1477 N N . GLU A 1 183 ? -4.942 4.195 9.427 1.00 94.69 183 GLU A N 1
ATOM 1478 C CA . GLU A 1 183 ? -5.951 3.195 9.775 1.00 94.69 183 GLU A CA 1
ATOM 1479 C C . GLU A 1 183 ? -5.672 2.547 11.138 1.00 94.69 183 GLU A C 1
ATOM 1481 O O . GLU A 1 183 ? -6.597 2.415 11.945 1.00 94.69 183 GLU A O 1
ATOM 1486 N N . ALA A 1 184 ? -4.410 2.220 11.432 1.00 94.56 184 ALA A N 1
ATOM 1487 C CA . ALA A 1 184 ? -4.001 1.701 12.735 1.00 94.56 184 ALA A CA 1
ATOM 1488 C C . ALA A 1 184 ? -4.277 2.703 13.871 1.00 94.56 184 ALA A C 1
ATOM 1490 O O . ALA A 1 184 ? -4.864 2.323 14.886 1.00 94.56 184 ALA A O 1
ATOM 1491 N N . ASP A 1 185 ? -3.944 3.984 13.682 1.00 95.81 185 ASP A N 1
ATOM 1492 C CA . ASP A 1 185 ? -4.228 5.045 14.658 1.00 95.81 185 ASP A CA 1
ATOM 1493 C C . ASP A 1 185 ? -5.736 5.225 14.879 1.00 95.81 185 ASP A C 1
ATOM 1495 O O . ASP A 1 185 ? -6.190 5.390 16.015 1.00 95.81 185 ASP A O 1
ATOM 1499 N N . ARG A 1 186 ? -6.545 5.146 13.812 1.00 95.62 186 ARG A N 1
ATOM 1500 C CA . ARG A 1 186 ? -8.009 5.219 13.924 1.00 95.62 186 ARG A CA 1
ATOM 1501 C C . ARG A 1 186 ? -8.570 4.046 14.729 1.00 95.62 186 ARG A C 1
ATOM 1503 O O . ARG A 1 186 ? -9.411 4.266 15.597 1.00 95.62 186 ARG A O 1
ATOM 1510 N N . LEU A 1 187 ? -8.101 2.826 14.463 1.00 94.12 187 LEU A N 1
ATOM 1511 C CA . LEU A 1 187 ? -8.520 1.628 15.196 1.00 94.12 187 LEU A CA 1
ATOM 1512 C C . LEU A 1 187 ? -8.105 1.687 16.671 1.00 94.12 187 LEU A C 1
ATOM 1514 O O . LEU A 1 187 ? -8.907 1.345 17.538 1.00 94.12 187 LEU A O 1
ATOM 1518 N N . ALA A 1 188 ? -6.891 2.157 16.966 1.00 94.81 188 ALA A N 1
ATOM 1519 C CA . ALA A 1 188 ? -6.427 2.343 18.339 1.00 94.81 188 ALA A CA 1
ATOM 1520 C C . ALA A 1 188 ? -7.298 3.362 19.093 1.00 94.81 188 ALA A C 1
ATOM 1522 O O . ALA A 1 188 ? -7.705 3.110 20.229 1.00 94.81 188 ALA A O 1
ATOM 1523 N N . LYS A 1 189 ? -7.646 4.479 18.442 1.00 93.50 189 LYS A N 1
ATOM 1524 C CA . LYS A 1 189 ? -8.524 5.497 19.027 1.00 93.50 189 LYS A CA 1
ATOM 1525 C C . LYS A 1 189 ? -9.942 4.970 19.272 1.00 93.50 189 LYS A C 1
ATOM 1527 O O . LYS A 1 189 ? -10.482 5.187 20.351 1.00 93.50 189 LYS A O 1
ATOM 1532 N N . GLU A 1 190 ? -10.515 4.227 18.325 1.00 94.81 190 GLU A N 1
ATOM 1533 C CA . GLU A 1 190 ? -11.844 3.615 18.485 1.00 94.81 190 GLU A CA 1
ATOM 1534 C C . GLU A 1 190 ? -11.871 2.585 19.629 1.00 94.81 190 GLU A C 1
ATOM 1536 O O . GLU A 1 190 ? -12.824 2.540 20.411 1.00 94.81 190 GLU A O 1
ATOM 1541 N N . GLN A 1 191 ? -10.815 1.775 19.774 1.00 93.00 191 GLN A N 1
ATOM 1542 C CA . GLN A 1 191 ? -10.688 0.839 20.896 1.00 93.00 191 GLN A CA 1
ATOM 1543 C C . GLN A 1 191 ? -10.581 1.561 22.241 1.00 93.00 191 GLN A C 1
ATOM 1545 O O . GLN A 1 191 ? -11.204 1.130 23.212 1.00 93.00 191 GLN A O 1
ATOM 1550 N N . GLN A 1 192 ? -9.825 2.660 22.301 1.00 93.31 192 GLN A N 1
ATOM 1551 C CA . GLN A 1 192 ? -9.701 3.463 23.514 1.00 93.31 192 GLN A CA 1
ATOM 1552 C C . GLN A 1 192 ? -11.037 4.115 23.901 1.00 93.31 192 GLN A C 1
ATOM 1554 O O . GLN A 1 192 ? -11.424 4.039 25.065 1.00 93.31 192 GLN A O 1
ATOM 1559 N N . GLU A 1 193 ? -11.768 4.687 22.939 1.00 95.00 193 GLU A N 1
ATOM 1560 C CA . GLU A 1 193 ? -13.093 5.280 23.176 1.00 95.00 193 GLU A CA 1
ATOM 1561 C C . GLU A 1 193 ? -14.110 4.232 23.659 1.00 95.00 193 GLU A C 1
ATOM 1563 O O . GLU A 1 193 ? -14.847 4.487 24.613 1.00 95.00 193 GLU A O 1
ATOM 1568 N N . LYS A 1 194 ? -14.115 3.020 23.079 1.00 93.44 194 LYS A N 1
ATOM 1569 C CA . LYS A 1 194 ? -14.951 1.909 23.573 1.00 93.44 194 LYS A CA 1
ATOM 1570 C C . LYS A 1 194 ? -14.587 1.487 24.994 1.00 93.44 194 LYS A C 1
ATOM 1572 O O . LYS A 1 194 ? -15.479 1.318 25.818 1.00 93.44 194 LYS A O 1
ATOM 1577 N N . ALA A 1 195 ? -13.298 1.332 25.293 1.00 93.25 195 ALA A N 1
ATOM 1578 C CA . ALA A 1 195 ? -12.851 0.942 26.628 1.00 93.25 195 ALA A CA 1
ATOM 1579 C C . ALA A 1 195 ? -13.206 2.000 27.687 1.00 93.25 195 ALA A C 1
ATOM 1581 O O . ALA A 1 195 ? -13.573 1.660 28.813 1.00 93.25 195 ALA A O 1
ATOM 1582 N N . GLU A 1 196 ? -13.122 3.284 27.333 1.00 94.88 196 GLU A N 1
ATOM 1583 C CA . GLU A 1 196 ? -13.528 4.375 28.216 1.00 94.88 196 GLU A CA 1
ATOM 1584 C C . GLU A 1 196 ? -15.047 4.405 28.432 1.00 94.88 196 GLU A C 1
ATOM 1586 O O . GLU A 1 196 ? -15.491 4.545 29.574 1.00 94.88 196 GLU A O 1
ATOM 1591 N N . ALA A 1 197 ? -15.837 4.202 27.373 1.00 94.81 197 ALA A N 1
ATOM 1592 C CA . ALA A 1 197 ? -17.292 4.102 27.469 1.00 94.81 197 ALA A CA 1
ATOM 1593 C C . ALA A 1 197 ? -17.734 2.925 28.356 1.00 94.81 197 ALA A C 1
ATOM 1595 O O . ALA A 1 197 ? -18.571 3.112 29.241 1.00 94.81 197 ALA A O 1
ATOM 1596 N N . ASP A 1 198 ? -17.130 1.744 28.189 1.00 96.12 198 ASP A N 1
ATOM 1597 C CA . ASP A 1 198 ? -17.414 0.567 29.021 1.00 96.12 198 ASP A CA 1
ATOM 1598 C C . ASP A 1 198 ? -17.045 0.810 30.491 1.00 96.12 198 ASP A C 1
ATOM 1600 O O . ASP A 1 198 ? -17.795 0.434 31.398 1.00 96.12 198 ASP A O 1
ATOM 1604 N N . ARG A 1 199 ? -15.917 1.486 30.754 1.00 95.75 199 ARG A N 1
ATOM 1605 C CA . ARG A 1 199 ? -15.514 1.854 32.119 1.00 95.75 199 ARG A CA 1
ATOM 1606 C C . ARG A 1 199 ? -16.521 2.808 32.761 1.00 95.75 199 ARG A C 1
ATOM 1608 O O . ARG A 1 199 ? -16.912 2.580 33.902 1.00 95.75 199 ARG A O 1
ATOM 1615 N N . LEU A 1 200 ? -16.952 3.842 32.035 1.00 94.69 200 LEU A N 1
ATOM 1616 C CA . LEU A 1 200 ? -17.948 4.803 32.520 1.00 94.69 200 LEU A CA 1
ATOM 1617 C C . LEU A 1 200 ? -19.306 4.139 32.776 1.00 94.69 200 LEU A C 1
ATOM 1619 O O . LEU A 1 200 ? -19.941 4.426 33.789 1.00 94.69 200 LEU A O 1
ATOM 1623 N N . ALA A 1 201 ? -19.738 3.226 31.902 1.00 95.00 201 ALA A N 1
ATOM 1624 C CA . ALA A 1 201 ? -20.969 2.465 32.098 1.00 95.00 201 ALA A CA 1
ATOM 1625 C C . ALA A 1 201 ? -20.897 1.592 33.362 1.00 95.00 201 ALA A C 1
ATOM 1627 O O . ALA A 1 201 ? -21.838 1.574 34.159 1.00 95.00 201 ALA A O 1
ATOM 1628 N N . LYS A 1 202 ? -19.760 0.921 33.586 1.00 93.94 202 LYS A N 1
ATOM 1629 C CA . LYS A 1 202 ? -19.542 0.104 34.783 1.00 93.94 202 LYS A CA 1
ATOM 1630 C C . LYS A 1 202 ? -19.518 0.946 36.063 1.00 93.94 202 LYS A C 1
ATOM 1632 O O . LYS A 1 202 ? -20.164 0.577 37.038 1.00 93.94 202 LYS A O 1
ATOM 1637 N N . GLU A 1 203 ? -18.849 2.098 36.043 1.00 95.44 203 GLU A N 1
ATOM 1638 C CA . GLU A 1 203 ? -18.804 3.027 37.180 1.00 95.44 203 GLU A CA 1
ATOM 1639 C C . GLU A 1 203 ? -20.199 3.583 37.522 1.00 95.44 203 GLU A C 1
ATOM 1641 O O . GLU A 1 203 ? -20.578 3.649 38.693 1.00 95.44 203 GLU A O 1
ATOM 1646 N N . GLN A 1 204 ? -21.008 3.923 36.512 1.00 93.44 204 GLN A N 1
ATOM 1647 C CA . GLN A 1 204 ? -22.399 4.339 36.725 1.00 93.44 204 GLN A CA 1
ATOM 1648 C C . GLN A 1 204 ? -23.254 3.222 37.329 1.00 93.44 204 GLN A C 1
ATOM 1650 O O . GLN A 1 204 ? -24.064 3.492 38.218 1.00 93.44 204 GLN A O 1
ATOM 1655 N N . GLN A 1 205 ? -23.072 1.981 36.875 1.00 93.25 205 GLN A N 1
ATOM 1656 C CA . GLN A 1 205 ? -23.796 0.832 37.410 1.00 93.25 205 GLN A CA 1
ATOM 1657 C C . GLN A 1 205 ? -23.415 0.551 38.871 1.00 93.25 205 GLN A C 1
ATOM 1659 O O . GLN A 1 205 ? -24.307 0.374 39.699 1.00 93.25 205 GLN A O 1
ATOM 1664 N N . GLU A 1 206 ? -22.122 0.574 39.205 1.00 95.19 206 GLU A N 1
ATOM 1665 C CA . GLU A 1 206 ? -21.637 0.396 40.582 1.00 95.19 206 GLU A CA 1
ATOM 1666 C C . GLU A 1 206 ? -22.161 1.504 41.508 1.00 95.19 206 GLU A C 1
ATOM 1668 O O . GLU A 1 206 ? -22.623 1.223 42.615 1.00 95.19 206 GLU A O 1
ATOM 1673 N N . LYS A 1 207 ? -22.178 2.760 41.041 1.00 93.88 207 LYS A N 1
ATOM 1674 C CA . LYS A 1 207 ? -22.734 3.879 41.812 1.00 93.88 207 LYS A CA 1
ATOM 1675 C C . LYS A 1 207 ? -24.244 3.743 42.031 1.00 93.88 207 LYS A C 1
ATOM 1677 O O . LYS A 1 207 ? -24.720 3.967 43.140 1.00 93.88 207 LYS A O 1
ATOM 1682 N N . ALA A 1 208 ? -24.994 3.342 41.004 1.00 93.44 208 ALA A N 1
ATOM 1683 C CA . ALA A 1 208 ? -26.433 3.108 41.122 1.00 93.44 208 ALA A CA 1
ATOM 1684 C C . ALA A 1 208 ? -26.756 1.944 42.075 1.00 93.44 208 ALA A C 1
ATOM 1686 O O . ALA A 1 208 ? -27.731 2.005 42.827 1.00 93.44 208 ALA A O 1
ATOM 1687 N N . GLU A 1 209 ? -25.939 0.888 42.073 1.00 94.62 209 GLU A N 1
ATOM 1688 C CA . GLU A 1 209 ? -26.086 -0.229 43.004 1.00 94.62 209 GLU A CA 1
ATOM 1689 C C . GLU A 1 209 ? -25.756 0.179 44.446 1.00 94.62 209 GLU A C 1
ATOM 1691 O O . GLU A 1 209 ? -26.507 -0.171 45.360 1.00 94.62 209 GLU A O 1
ATOM 1696 N N . ALA A 1 210 ? -24.698 0.970 44.648 1.00 94.44 210 ALA A N 1
ATOM 1697 C CA . ALA A 1 210 ? -24.347 1.520 45.954 1.00 94.44 210 ALA A CA 1
ATOM 1698 C C . ALA A 1 210 ? -25.463 2.415 46.521 1.00 94.44 210 ALA A C 1
ATOM 1700 O O . ALA A 1 210 ? -25.856 2.237 47.675 1.00 94.44 210 ALA A O 1
ATOM 1701 N N . ASP A 1 211 ? -26.035 3.310 45.707 1.00 95.62 211 ASP A N 1
ATOM 1702 C CA . ASP A 1 211 ? -27.162 4.161 46.113 1.00 95.62 211 ASP A CA 1
ATOM 1703 C C . ASP A 1 211 ? -28.407 3.327 46.462 1.00 95.62 211 ASP A C 1
ATOM 1705 O O . ASP A 1 211 ? -29.094 3.608 47.450 1.00 95.62 211 ASP A O 1
ATOM 1709 N N . ARG A 1 212 ? -28.691 2.260 45.699 1.00 95.38 212 ARG A N 1
ATOM 1710 C CA . ARG A 1 212 ? -29.799 1.339 46.000 1.00 95.38 212 ARG A CA 1
ATOM 1711 C C . ARG A 1 212 ? -29.592 0.627 47.337 1.00 95.38 212 ARG A C 1
ATOM 1713 O O . ARG A 1 212 ? -30.526 0.569 48.132 1.00 95.38 212 ARG A O 1
ATOM 1720 N N . LEU A 1 213 ? -28.388 0.111 47.589 1.00 94.19 213 LEU A N 1
ATOM 1721 C CA . LEU A 1 213 ? -28.050 -0.561 48.848 1.00 94.19 213 LEU A CA 1
ATOM 1722 C C . LEU A 1 213 ? -28.123 0.398 50.042 1.00 94.19 213 LEU A C 1
ATOM 1724 O O . LEU A 1 213 ? -28.645 0.022 51.090 1.00 94.19 213 LEU A O 1
ATOM 1728 N N . ALA A 1 214 ? -27.654 1.639 49.885 1.00 94.38 214 ALA A N 1
ATOM 1729 C CA . ALA A 1 214 ? -27.761 2.661 50.924 1.00 94.38 214 ALA A CA 1
ATOM 1730 C C . ALA A 1 214 ? -29.229 2.974 51.257 1.00 94.38 214 ALA A C 1
ATOM 1732 O O . ALA A 1 214 ? -29.600 3.037 52.431 1.00 94.38 214 ALA A O 1
ATOM 1733 N N . LYS A 1 215 ? -30.082 3.100 50.232 1.00 93.69 215 LYS A N 1
ATOM 1734 C CA . LYS A 1 215 ? -31.518 3.333 50.418 1.00 93.69 215 LYS A CA 1
ATOM 1735 C C . LYS A 1 215 ? -32.216 2.149 51.095 1.00 93.69 215 LYS A C 1
ATOM 1737 O O . LYS A 1 215 ? -32.993 2.358 52.021 1.00 93.69 215 LYS A O 1
ATOM 1742 N N . GLU A 1 216 ? -31.895 0.918 50.699 1.00 94.31 216 GLU A N 1
ATOM 1743 C CA . GLU A 1 216 ? -32.448 -0.295 51.318 1.00 94.31 216 GLU A CA 1
ATOM 1744 C C . GLU A 1 216 ? -32.032 -0.428 52.795 1.00 94.31 216 GLU A C 1
ATOM 1746 O O . GLU A 1 216 ? -32.846 -0.789 53.647 1.00 94.31 216 GLU A O 1
ATOM 1751 N N . GLN A 1 217 ? -30.780 -0.091 53.130 1.00 92.62 217 GLN A N 1
ATOM 1752 C CA . GLN A 1 217 ? -30.319 -0.056 54.522 1.00 92.62 217 GLN A CA 1
ATOM 1753 C C . GLN A 1 217 ? -31.044 1.012 55.345 1.00 92.62 217 GLN A C 1
ATOM 1755 O O . GLN A 1 217 ? -31.402 0.749 56.495 1.00 92.62 217 GLN A O 1
ATOM 1760 N N . GLN A 1 218 ? -31.285 2.193 54.769 1.00 92.38 218 GLN A N 1
ATOM 1761 C CA . GLN A 1 218 ? -32.031 3.252 55.442 1.00 92.38 218 GLN A CA 1
ATOM 1762 C C . GLN A 1 218 ? -33.491 2.844 55.691 1.00 92.38 218 GLN A C 1
ATOM 1764 O O . GLN A 1 218 ? -33.972 2.995 56.813 1.00 92.38 218 GLN A O 1
ATOM 1769 N N . GLU A 1 219 ? -34.170 2.265 54.695 1.00 93.75 219 GLU A N 1
ATOM 1770 C CA . GLU A 1 219 ? -35.549 1.772 54.838 1.00 93.75 219 GLU A CA 1
ATOM 1771 C C . GLU A 1 219 ? -35.648 0.662 55.899 1.00 93.75 219 GLU A C 1
ATOM 1773 O O . GLU A 1 219 ? -36.557 0.686 56.731 1.00 93.75 219 GLU A O 1
ATOM 1778 N N . LYS A 1 220 ? -34.681 -0.267 55.949 1.00 92.88 220 LYS A N 1
ATOM 1779 C CA . LYS A 1 220 ? -34.603 -1.271 57.028 1.00 92.88 220 LYS A CA 1
ATOM 1780 C C . LYS A 1 220 ? -34.412 -0.640 58.405 1.00 92.88 220 LYS A C 1
ATOM 1782 O O . LYS A 1 220 ? -35.092 -1.034 59.348 1.00 92.88 220 LYS A O 1
ATOM 1787 N N . ALA A 1 221 ? -33.515 0.336 58.532 1.00 91.62 221 ALA A N 1
ATOM 1788 C CA . ALA A 1 221 ? -33.263 1.004 59.806 1.00 91.62 221 ALA A CA 1
ATOM 1789 C C . ALA A 1 221 ? -34.484 1.804 60.299 1.00 91.62 221 ALA A C 1
ATOM 1791 O O . ALA A 1 221 ? -34.752 1.844 61.502 1.00 91.62 221 ALA A O 1
ATOM 1792 N N . GLU A 1 222 ? -35.236 2.430 59.390 1.00 93.00 222 GLU A N 1
ATOM 1793 C CA . GLU A 1 222 ? -36.499 3.099 59.718 1.00 93.00 222 GLU A CA 1
ATOM 1794 C C . GLU A 1 222 ? -37.588 2.099 60.126 1.00 93.00 222 GLU A C 1
ATOM 1796 O O . GLU A 1 222 ? -38.267 2.322 61.130 1.00 93.00 222 GLU A O 1
ATOM 1801 N N . ALA A 1 223 ? -37.710 0.971 59.419 1.00 92.31 223 ALA A N 1
ATOM 1802 C CA . ALA A 1 223 ? -38.647 -0.093 59.775 1.00 92.31 223 ALA A CA 1
ATOM 1803 C C . ALA A 1 223 ? -38.352 -0.687 61.165 1.00 92.31 223 ALA A C 1
ATOM 1805 O O . ALA A 1 223 ? -39.273 -0.841 61.970 1.00 92.31 223 ALA A O 1
ATOM 1806 N N . ASP A 1 224 ? -37.080 -0.946 61.486 1.00 93.38 224 ASP A N 1
ATOM 1807 C CA . ASP A 1 224 ? -36.666 -1.453 62.801 1.00 93.38 224 ASP A CA 1
ATOM 1808 C C . ASP A 1 224 ? -36.946 -0.440 63.922 1.00 93.38 224 ASP A C 1
ATOM 1810 O O . ASP A 1 224 ? -37.419 -0.817 64.999 1.00 93.38 224 ASP A O 1
ATOM 1814 N N . LYS A 1 225 ? -36.712 0.860 63.683 1.00 93.00 225 LYS A N 1
ATOM 1815 C CA . LYS A 1 225 ? -37.077 1.914 64.645 1.00 93.00 225 LYS A CA 1
ATOM 1816 C C . LYS A 1 225 ? -38.581 1.964 64.888 1.00 93.00 225 LYS A C 1
ATOM 1818 O O . LYS A 1 225 ? -38.994 2.036 66.044 1.00 93.00 225 LYS A O 1
ATOM 1823 N N . LEU A 1 226 ? -39.386 1.901 63.827 1.00 92.19 226 LEU A N 1
ATOM 1824 C CA . LEU A 1 226 ? -40.844 1.924 63.937 1.00 92.19 226 LEU A CA 1
ATOM 1825 C C . LEU A 1 226 ? -41.369 0.690 64.688 1.00 92.19 226 LEU A C 1
ATOM 1827 O O . LEU A 1 226 ? -42.249 0.817 65.539 1.00 92.19 226 LEU A O 1
ATOM 1831 N N . ALA A 1 227 ? -40.804 -0.492 64.421 1.00 91.38 227 ALA A N 1
ATOM 1832 C CA . ALA A 1 227 ? -41.145 -1.721 65.136 1.00 91.38 227 ALA A CA 1
ATOM 1833 C C . ALA A 1 227 ? -40.804 -1.622 66.632 1.00 91.38 227 ALA A C 1
ATOM 1835 O O . ALA A 1 227 ? -41.610 -2.020 67.477 1.00 91.38 227 ALA A O 1
ATOM 1836 N N . LYS A 1 228 ? -39.646 -1.042 66.969 1.00 91.31 228 LYS A N 1
ATOM 1837 C CA . LYS A 1 228 ? -39.238 -0.824 68.361 1.00 91.31 228 LYS A CA 1
ATOM 1838 C C . LYS A 1 228 ? -40.140 0.187 69.079 1.00 91.31 228 LYS A C 1
ATOM 1840 O O . LYS A 1 228 ? -40.565 -0.082 70.196 1.00 91.31 228 LYS A O 1
ATOM 1845 N N . GLU A 1 229 ? -40.504 1.293 68.428 1.00 91.69 229 GLU A N 1
ATOM 1846 C CA . GLU A 1 229 ? -41.430 2.286 68.996 1.00 91.69 229 GLU A CA 1
ATOM 1847 C C . GLU A 1 229 ? -42.828 1.687 69.240 1.00 91.69 229 GLU A C 1
ATOM 1849 O O . GLU A 1 229 ? -43.456 1.950 70.267 1.00 91.69 229 GLU A O 1
ATOM 1854 N N . GLN A 1 230 ? -43.320 0.839 68.328 1.00 89.00 230 GLN A N 1
ATOM 1855 C CA . GLN A 1 230 ? -44.582 0.121 68.531 1.00 89.00 230 GLN A CA 1
ATOM 1856 C C . GLN A 1 230 ? -44.510 -0.849 69.715 1.00 89.00 230 GLN A C 1
ATOM 1858 O O . GLN A 1 230 ? -45.453 -0.900 70.504 1.00 89.00 230 GLN A O 1
ATOM 1863 N N . GLN A 1 231 ? -43.407 -1.589 69.867 1.00 88.88 231 GLN A N 1
ATOM 1864 C CA . GLN A 1 231 ? -43.205 -2.466 71.025 1.00 88.88 231 GLN A CA 1
ATOM 1865 C C . GLN A 1 231 ? -43.171 -1.677 72.338 1.00 88.88 231 GLN A C 1
ATOM 1867 O O . GLN A 1 231 ? -43.864 -2.062 73.277 1.00 88.88 231 GLN A O 1
ATOM 1872 N N . GLU A 1 232 ? -42.451 -0.553 72.387 1.00 90.50 232 GLU A N 1
ATOM 1873 C CA . GLU A 1 232 ? -42.393 0.315 73.571 1.00 90.50 232 GLU A CA 1
ATOM 1874 C C . GLU A 1 232 ? -43.776 0.887 73.930 1.00 90.50 232 GLU A C 1
ATOM 1876 O O . GLU A 1 232 ? -44.142 0.904 75.105 1.00 90.50 232 GLU A O 1
ATOM 1881 N N . LYS A 1 233 ? -44.597 1.281 72.942 1.00 88.44 233 LYS A N 1
ATOM 1882 C CA . LYS A 1 233 ? -45.986 1.715 73.194 1.00 88.44 233 LYS A CA 1
ATOM 1883 C C . LYS A 1 233 ? -46.866 0.592 73.739 1.00 88.44 233 LYS A C 1
ATOM 1885 O O . LYS A 1 233 ? -47.617 0.820 74.682 1.00 88.44 233 LYS A O 1
ATOM 1890 N N . VAL A 1 234 ? -46.774 -0.612 73.172 1.00 90.12 234 VAL A N 1
ATOM 1891 C CA . VAL A 1 234 ? -47.539 -1.776 73.654 1.00 90.12 234 VAL A CA 1
ATOM 1892 C C . VAL A 1 234 ? -47.120 -2.157 75.076 1.00 90.12 234 VAL A C 1
ATOM 1894 O O . VAL A 1 234 ? -47.972 -2.498 75.897 1.00 90.12 234 VAL A O 1
ATOM 1897 N N . GLU A 1 235 ? -45.826 -2.088 75.389 1.00 88.88 235 GLU A N 1
ATOM 1898 C CA . GLU A 1 235 ? -45.318 -2.350 76.736 1.00 88.88 235 GLU A CA 1
ATOM 1899 C C . GLU A 1 235 ? -45.767 -1.274 77.734 1.00 88.88 235 GLU A C 1
ATOM 1901 O O . GLU A 1 235 ? -46.229 -1.617 78.824 1.00 88.88 235 GLU A O 1
ATOM 1906 N N . ALA A 1 236 ? -45.729 0.005 77.346 1.00 87.12 236 ALA A N 1
ATOM 1907 C CA . ALA A 1 236 ? -46.247 1.104 78.158 1.00 87.12 236 ALA A CA 1
ATOM 1908 C C . ALA A 1 236 ? -47.750 0.944 78.454 1.00 87.12 236 ALA A C 1
ATOM 1910 O O . ALA A 1 236 ? -48.153 1.032 79.615 1.00 87.12 236 ALA A O 1
ATOM 1911 N N . ASP A 1 237 ? -48.570 0.621 77.448 1.00 88.94 237 ASP A N 1
ATOM 1912 C CA . ASP A 1 237 ? -50.004 0.349 77.632 1.00 88.94 237 ASP A CA 1
ATOM 1913 C C . ASP A 1 237 ? -50.250 -0.859 78.553 1.00 88.94 237 ASP A C 1
ATOM 1915 O O . ASP A 1 237 ? -51.196 -0.863 79.349 1.00 88.94 237 ASP A O 1
ATOM 1919 N N . ARG A 1 238 ? -49.400 -1.895 78.476 1.00 90.31 238 ARG A N 1
ATOM 1920 C CA . ARG A 1 238 ? -49.479 -3.057 79.372 1.00 90.31 238 ARG A CA 1
ATOM 1921 C C . ARG A 1 238 ? -49.162 -2.669 80.815 1.00 90.31 238 ARG A C 1
ATOM 1923 O O . ARG A 1 238 ? -49.893 -3.086 81.709 1.00 90.31 238 ARG A O 1
ATOM 1930 N N . LEU A 1 239 ? -48.122 -1.862 81.033 1.00 87.62 239 LEU A N 1
ATOM 1931 C CA . LEU A 1 239 ? -47.746 -1.366 82.361 1.00 87.62 239 LEU A CA 1
ATOM 1932 C C . LEU A 1 239 ? -48.842 -0.485 82.972 1.00 87.62 239 LEU A C 1
ATOM 1934 O O . LEU A 1 239 ? -49.127 -0.624 84.159 1.00 87.62 239 LEU A O 1
ATOM 1938 N N . VAL A 1 240 ? -49.496 0.371 82.178 1.00 88.12 240 VAL A N 1
ATOM 1939 C CA . VAL A 1 240 ? -50.642 1.174 82.645 1.00 88.12 240 VAL A CA 1
ATOM 1940 C C . VAL A 1 240 ? -51.792 0.268 83.089 1.00 88.12 240 VAL A C 1
ATOM 1942 O O . VAL A 1 240 ? -52.297 0.432 84.197 1.00 88.12 240 VAL A O 1
ATOM 1945 N N . LYS A 1 241 ? -52.163 -0.738 82.285 1.00 85.06 241 LYS A N 1
ATOM 1946 C CA . LYS A 1 241 ? -53.207 -1.707 82.670 1.00 85.06 241 LYS A CA 1
ATOM 1947 C C . LYS A 1 241 ? -52.849 -2.491 83.931 1.00 85.06 241 LYS A C 1
ATOM 1949 O O . LYS A 1 241 ? -53.711 -2.703 84.777 1.00 85.06 241 LYS A O 1
ATOM 1954 N N . GLU A 1 242 ? -51.593 -2.908 84.070 1.00 85.00 242 GLU A N 1
ATOM 1955 C CA . GLU A 1 242 ? -51.121 -3.635 85.253 1.00 85.00 242 GLU A CA 1
ATOM 1956 C C . GLU A 1 242 ? -51.155 -2.748 86.509 1.00 85.00 242 GLU A C 1
ATOM 1958 O O . GLU A 1 242 ? -51.580 -3.200 87.572 1.00 85.00 242 GLU A O 1
ATOM 1963 N N . GLN A 1 243 ? -50.799 -1.464 86.391 1.00 79.75 243 GLN A N 1
ATOM 1964 C CA . GLN A 1 243 ? -50.930 -0.492 87.481 1.00 79.75 243 GLN A CA 1
ATOM 1965 C C . GLN A 1 243 ? -52.394 -0.223 87.855 1.00 79.75 243 GLN A C 1
ATOM 1967 O O . GLN A 1 243 ? -52.712 -0.161 89.044 1.00 79.75 243 GLN A O 1
ATOM 1972 N N . GLU A 1 244 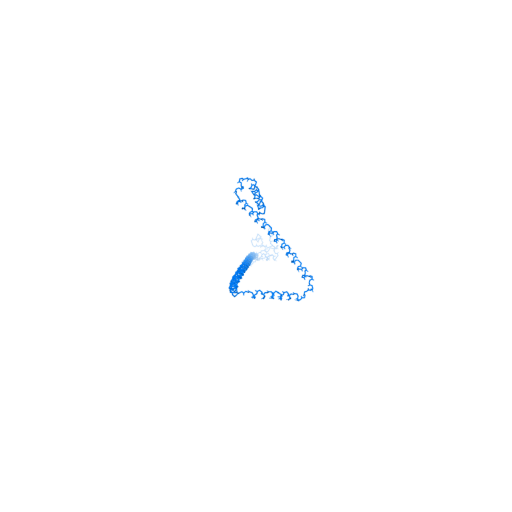? -53.295 -0.100 86.878 1.00 80.25 244 GLU A N 1
ATOM 1973 C CA . GLU A 1 244 ? -54.737 0.032 87.128 1.00 80.25 244 GLU A CA 1
ATOM 1974 C C . GLU A 1 244 ? -55.308 -1.210 87.828 1.00 80.25 244 GLU A C 1
ATOM 1976 O O . GLU A 1 244 ? -56.109 -1.089 88.759 1.00 80.25 244 GLU A O 1
ATOM 1981 N N . GLU A 1 245 ? -54.874 -2.407 87.431 1.00 77.50 245 GLU A N 1
ATOM 1982 C CA . GLU A 1 245 ? -55.295 -3.665 88.048 1.00 77.50 245 GLU A CA 1
ATOM 1983 C C . GLU A 1 245 ? -54.741 -3.821 89.473 1.00 77.50 245 GLU A C 1
ATOM 1985 O O . GLU A 1 245 ? -55.482 -4.206 90.381 1.00 77.50 245 GLU A O 1
ATOM 1990 N N . GLN A 1 246 ? -53.484 -3.437 89.717 1.00 75.31 246 GLN A N 1
ATOM 1991 C CA . GLN A 1 246 ? -52.913 -3.382 91.067 1.00 75.31 246 GLN A CA 1
ATOM 1992 C C . GLN A 1 246 ? -53.623 -2.349 91.953 1.00 75.31 246 GLN A C 1
ATOM 1994 O O . GLN A 1 246 ? -53.947 -2.652 93.102 1.00 75.31 246 GLN A O 1
ATOM 1999 N N . ALA A 1 247 ? -53.924 -1.154 91.435 1.00 72.12 247 ALA A N 1
ATOM 2000 C CA . ALA A 1 247 ? -54.681 -0.136 92.164 1.00 72.12 247 ALA A CA 1
ATOM 2001 C C . ALA A 1 247 ? -56.103 -0.617 92.495 1.00 72.12 247 ALA A C 1
ATOM 2003 O O . ALA A 1 247 ? -56.589 -0.402 93.609 1.00 72.12 247 ALA A O 1
ATOM 2004 N N . ARG A 1 248 ? -56.752 -1.328 91.564 1.00 71.56 248 ARG A N 1
ATOM 2005 C CA . ARG A 1 248 ? -58.057 -1.955 91.792 1.00 71.56 248 ARG A CA 1
ATOM 2006 C C . ARG A 1 248 ? -57.978 -3.041 92.863 1.00 71.56 248 ARG A C 1
ATOM 2008 O O . ARG A 1 248 ? -58.806 -3.039 93.769 1.00 71.56 248 ARG A O 1
ATOM 2015 N N . ASN A 1 249 ? -56.986 -3.927 92.797 1.00 66.81 249 ASN A N 1
ATOM 2016 C CA . ASN A 1 249 ? -56.803 -4.989 93.786 1.00 66.81 249 ASN A CA 1
ATOM 2017 C C . ASN A 1 249 ? -56.501 -4.430 95.181 1.00 66.81 249 ASN A C 1
ATOM 2019 O O . ASN A 1 249 ? -57.106 -4.892 96.142 1.00 66.81 249 ASN A O 1
ATOM 2023 N N . ASN A 1 250 ? -55.667 -3.392 95.293 1.00 63.53 250 ASN A N 1
ATOM 2024 C CA . ASN A 1 250 ? -55.376 -2.734 96.571 1.00 63.53 250 ASN A CA 1
ATOM 2025 C C . ASN A 1 250 ? -56.612 -2.056 97.189 1.00 63.53 250 ASN A C 1
ATOM 2027 O O . ASN A 1 250 ? -56.743 -2.023 98.408 1.00 63.53 250 ASN A O 1
ATOM 2031 N N . ASN A 1 251 ? -57.543 -1.553 96.371 1.00 59.09 251 ASN A N 1
ATOM 2032 C CA . ASN A 1 251 ? -58.796 -0.971 96.861 1.00 59.09 251 ASN A CA 1
ATOM 2033 C C . ASN A 1 251 ? -59.785 -2.044 97.370 1.00 59.09 251 ASN A C 1
ATOM 2035 O O . ASN A 1 251 ? -60.592 -1.772 98.254 1.00 59.09 251 ASN A O 1
ATOM 2039 N N . LEU A 1 252 ? -59.716 -3.280 96.854 1.00 57.00 252 LEU A N 1
ATOM 2040 C CA . LEU A 1 252 ? -60.555 -4.393 97.323 1.00 57.00 252 LEU A CA 1
ATOM 2041 C C . LEU A 1 252 ? -60.095 -4.999 98.664 1.00 57.00 252 LEU A C 1
ATOM 2043 O O . LEU A 1 252 ? -60.894 -5.677 99.311 1.00 57.00 252 LEU A O 1
ATOM 2047 N N . THR A 1 253 ? -58.847 -4.783 99.089 1.00 54.25 253 THR A N 1
ATOM 2048 C CA . THR A 1 253 ? -58.279 -5.358 100.325 1.00 54.25 253 THR A CA 1
ATOM 2049 C C . THR A 1 253 ? -58.457 -4.496 101.578 1.00 54.25 253 THR A C 1
ATOM 2051 O O . THR A 1 253 ? -58.211 -4.988 102.680 1.00 54.25 253 THR A O 1
ATOM 2054 N N . GLU A 1 254 ? -58.924 -3.248 101.461 1.00 59.00 254 GLU A N 1
ATOM 2055 C CA . GLU A 1 254 ? -59.311 -2.434 102.620 1.00 59.00 254 GLU A CA 1
ATOM 2056 C C . GLU A 1 254 ? -60.676 -2.880 103.150 1.00 59.00 254 GLU A C 1
ATOM 2058 O O . GLU A 1 254 ? -61.740 -2.349 102.821 1.00 59.00 254 GLU A O 1
ATOM 2063 N N . GLU A 1 255 ? -60.656 -3.909 103.990 1.00 69.06 255 GLU A N 1
ATOM 2064 C CA . GLU A 1 255 ? -61.863 -4.364 104.646 1.00 69.06 255 GLU A CA 1
ATOM 2065 C C . GLU A 1 255 ? -62.365 -3.309 105.643 1.00 69.06 255 GLU A C 1
ATOM 2067 O O . GLU A 1 255 ? -61.734 -3.020 106.663 1.00 69.06 255 GLU A O 1
ATOM 2072 N N . LYS A 1 256 ? -63.533 -2.731 105.346 1.00 78.69 256 LYS A N 1
ATOM 2073 C CA . LYS A 1 256 ? -64.163 -1.704 106.178 1.00 78.69 256 LYS A CA 1
ATOM 2074 C C . LYS A 1 256 ? -64.373 -2.217 107.606 1.00 78.69 256 LYS A C 1
ATOM 2076 O O . LYS A 1 256 ? -65.194 -3.103 107.844 1.00 78.69 256 LYS A O 1
ATOM 2081 N N . GLN A 1 257 ? -63.659 -1.615 108.555 1.00 84.69 257 GLN A N 1
ATOM 2082 C CA . GLN A 1 257 ? -63.820 -1.887 109.980 1.00 84.69 257 GLN A CA 1
ATOM 2083 C C . GLN A 1 257 ? -65.046 -1.151 110.535 1.00 84.69 257 GLN A C 1
ATOM 2085 O O . GLN A 1 257 ? -65.254 0.038 110.292 1.00 84.69 257 GLN A O 1
ATOM 2090 N N . PHE A 1 258 ? -65.856 -1.868 111.303 1.00 87.00 258 PHE A N 1
ATOM 2091 C CA . PHE A 1 258 ? -67.057 -1.387 111.970 1.00 87.00 258 PHE A CA 1
ATOM 2092 C C . PHE A 1 258 ? -66.811 -1.391 113.477 1.00 87.00 258 PHE A C 1
ATOM 2094 O O . PHE A 1 258 ? -67.171 -2.340 114.176 1.00 87.00 258 PHE A O 1
ATOM 2101 N N . VAL A 1 259 ? -66.190 -0.324 113.975 1.00 87.94 259 VAL A N 1
ATOM 2102 C CA . VAL A 1 259 ? -65.865 -0.146 115.397 1.00 87.94 259 VAL A CA 1
ATOM 2103 C C . VAL A 1 259 ? -66.636 1.019 116.017 1.00 87.94 259 VAL A C 1
ATOM 2105 O O . VAL A 1 259 ? -67.014 1.958 115.316 1.00 87.94 259 VAL A O 1
ATOM 2108 N N . ASP A 1 260 ? -66.893 0.953 117.322 1.00 87.69 260 ASP A N 1
ATOM 2109 C CA . ASP A 1 260 ? -67.451 2.065 118.099 1.00 87.69 260 ASP A CA 1
ATOM 2110 C C . ASP A 1 260 ? -66.356 3.052 118.560 1.00 87.69 260 ASP A C 1
ATOM 2112 O O . ASP A 1 260 ? -65.168 2.871 118.287 1.00 87.69 260 ASP A O 1
ATOM 2116 N N . SER A 1 261 ? -66.744 4.106 119.285 1.00 86.06 261 SER A N 1
ATOM 2117 C CA . SER A 1 261 ? -65.815 5.117 119.822 1.00 86.06 261 SER A CA 1
ATOM 2118 C C . SER A 1 261 ? -64.779 4.566 120.813 1.00 86.06 261 SER A C 1
ATOM 2120 O O . SER A 1 261 ? -63.807 5.256 121.104 1.00 86.06 261 SER A O 1
ATOM 2122 N N . ASN A 1 262 ? -64.965 3.341 121.312 1.00 85.00 262 ASN A N 1
ATOM 2123 C CA . ASN A 1 262 ? -64.048 2.656 122.222 1.00 85.00 262 ASN A CA 1
ATOM 2124 C C . ASN A 1 262 ? -63.204 1.586 121.500 1.00 85.00 262 ASN A C 1
ATOM 2126 O O . ASN A 1 262 ? -62.411 0.896 122.138 1.00 85.00 262 ASN A O 1
ATOM 2130 N N . GLY A 1 263 ? -63.362 1.436 120.179 1.00 85.44 263 GLY A N 1
ATOM 2131 C CA . GLY A 1 263 ? -62.632 0.465 119.362 1.00 85.44 263 GLY A CA 1
ATOM 2132 C C . GLY A 1 263 ? -63.195 -0.961 119.400 1.00 85.44 263 GLY A C 1
ATOM 2133 O O . GLY A 1 263 ? -62.537 -1.889 118.909 1.00 85.44 263 GLY A O 1
ATOM 2134 N N . ASN A 1 264 ? -64.391 -1.165 119.959 1.00 87.00 264 ASN A N 1
ATOM 2135 C CA . ASN A 1 264 ? -65.043 -2.474 119.989 1.00 87.00 264 ASN A CA 1
ATOM 2136 C C . ASN A 1 264 ? -65.797 -2.737 118.686 1.00 87.00 264 ASN A C 1
ATOM 2138 O O . ASN A 1 264 ? -66.347 -1.821 118.078 1.00 87.00 264 ASN A O 1
ATOM 2142 N N . GLY A 1 265 ? -65.831 -4.002 118.262 1.00 91.06 265 GLY A N 1
ATOM 2143 C CA . GLY A 1 265 ? -66.550 -4.418 117.061 1.00 91.06 265 GLY A CA 1
ATOM 2144 C C . GLY A 1 265 ? -68.054 -4.199 117.195 1.00 91.06 265 GLY A C 1
ATOM 2145 O O . GLY A 1 265 ? -68.645 -4.502 118.227 1.00 91.06 265 GLY A O 1
ATOM 2146 N N . THR A 1 266 ? -68.677 -3.678 116.145 1.00 93.12 266 THR A N 1
ATOM 2147 C CA . THR A 1 266 ? -70.113 -3.368 116.127 1.00 93.12 266 THR A CA 1
ATOM 2148 C C . THR A 1 266 ? -70.906 -4.309 115.228 1.00 93.12 266 THR A C 1
ATOM 2150 O O . THR A 1 266 ? -72.122 -4.221 115.191 1.00 93.12 266 THR A O 1
ATOM 2153 N N . ILE A 1 267 ? -70.287 -5.256 114.521 1.00 93.31 267 ILE A N 1
ATOM 2154 C CA . ILE A 1 267 ? -71.042 -6.270 113.770 1.00 93.31 267 ILE A CA 1
ATOM 2155 C C . ILE A 1 267 ? -71.643 -7.265 114.760 1.00 93.31 267 ILE A C 1
ATOM 2157 O O . ILE A 1 267 ? -70.916 -7.870 115.538 1.00 93.31 267 ILE A O 1
ATOM 2161 N N . LYS A 1 268 ? -72.962 -7.467 114.709 1.00 93.00 268 LYS A N 1
ATOM 2162 C CA . LYS A 1 268 ? -73.689 -8.350 115.631 1.00 93.00 268 LYS A CA 1
ATOM 2163 C C . LYS A 1 268 ? -73.767 -9.772 115.093 1.00 93.00 268 LYS A C 1
ATOM 2165 O O . LYS A 1 268 ? -74.344 -9.970 114.027 1.00 93.00 268 LYS A O 1
ATOM 2170 N N . GLY A 1 269 ? -73.288 -10.754 115.847 1.00 92.12 269 GLY A N 1
ATOM 2171 C CA . GLY A 1 269 ? -73.516 -12.178 115.601 1.00 92.12 269 GLY A CA 1
ATOM 2172 C C . GLY A 1 269 ? -74.768 -12.683 116.321 1.00 92.12 269 GLY A C 1
ATOM 2173 O O . GLY A 1 269 ? -74.860 -12.600 117.545 1.00 92.12 269 GLY A O 1
ATOM 2174 N N . SER A 1 270 ? -75.739 -13.206 115.576 1.00 91.81 270 SER A N 1
ATOM 2175 C CA . SER A 1 270 ? -76.942 -13.855 116.113 1.00 91.81 270 SER A CA 1
ATOM 2176 C C . SER A 1 270 ? -76.672 -15.313 116.502 1.00 91.81 270 SER A C 1
ATOM 2178 O O . SER A 1 270 ? -75.824 -15.966 115.901 1.00 91.81 270 SER A O 1
ATOM 2180 N N . GLN A 1 271 ? -77.448 -15.862 117.442 1.00 88.56 271 GLN A N 1
ATOM 2181 C CA . GLN A 1 271 ? -77.389 -17.282 117.838 1.00 88.56 271 GLN A CA 1
ATOM 2182 C C . GLN A 1 271 ? -77.529 -18.253 116.662 1.00 88.56 271 GLN A C 1
ATOM 2184 O O . GLN A 1 271 ? -76.954 -19.335 116.680 1.00 88.56 271 GLN A O 1
ATOM 2189 N N . ASN A 1 272 ? -78.247 -17.846 115.614 1.00 88.44 272 ASN A N 1
ATOM 2190 C CA . ASN A 1 272 ? -78.445 -18.652 114.410 1.00 88.44 272 ASN A CA 1
ATOM 2191 C C . ASN A 1 272 ? -77.224 -18.642 113.468 1.00 88.44 272 ASN A C 1
ATOM 2193 O O . ASN A 1 272 ? -77.345 -19.056 112.317 1.00 88.44 272 ASN A O 1
ATOM 2197 N N . GLY A 1 273 ? -76.078 -18.116 113.914 1.00 90.88 273 GLY A N 1
ATOM 2198 C CA . GLY A 1 273 ? -74.856 -18.030 113.116 1.00 90.88 273 GLY A CA 1
ATOM 2199 C C . GLY A 1 273 ? -74.946 -17.014 111.979 1.00 90.88 273 GLY A C 1
ATOM 2200 O O . GLY A 1 273 ? -74.285 -17.177 110.965 1.00 90.88 273 GLY A O 1
ATOM 2201 N N . ILE A 1 274 ? -75.780 -15.977 112.104 1.00 91.75 274 ILE A N 1
ATOM 2202 C CA . ILE A 1 274 ? -75.922 -14.920 111.090 1.00 91.75 274 ILE A CA 1
ATOM 2203 C C . ILE A 1 274 ? -75.328 -13.629 111.640 1.00 91.75 274 ILE A C 1
ATOM 2205 O O . ILE A 1 274 ? -75.680 -13.230 112.752 1.00 91.75 274 ILE A O 1
ATOM 2209 N N . TYR A 1 275 ? -74.447 -12.972 110.886 1.00 92.69 275 TYR A N 1
ATOM 2210 C CA . TYR A 1 275 ? -73.928 -11.661 111.275 1.00 92.69 275 TYR A CA 1
ATOM 2211 C C . TYR A 1 275 ? -74.749 -10.528 110.652 1.00 92.69 275 TYR A C 1
ATOM 2213 O O . TYR A 1 275 ? -75.258 -10.634 109.539 1.00 92.69 275 TYR A O 1
ATOM 2221 N N . HIS A 1 276 ? -74.855 -9.402 111.349 1.00 91.56 276 HIS A N 1
ATOM 2222 C CA . HIS A 1 276 ? -75.514 -8.200 110.857 1.00 91.56 276 HIS A CA 1
ATOM 2223 C C . HIS A 1 276 ? -74.574 -7.007 110.986 1.00 91.56 276 HIS A C 1
ATOM 2225 O O . HIS A 1 276 ? -74.048 -6.724 112.062 1.00 91.56 276 HIS A O 1
ATOM 2231 N N . VAL A 1 277 ? -74.391 -6.288 109.883 1.00 90.88 277 VAL A N 1
ATOM 2232 C CA . VAL A 1 277 ? -73.506 -5.119 109.796 1.00 90.88 277 VAL A CA 1
ATOM 2233 C C . VAL A 1 277 ? -74.276 -3.851 110.186 1.00 90.88 277 VAL A C 1
ATOM 2235 O O . VAL A 1 277 ? -75.454 -3.745 109.817 1.00 90.88 277 VAL A O 1
ATOM 2238 N N . PRO A 1 278 ? -73.664 -2.880 110.890 1.00 88.62 278 PRO A N 1
ATOM 2239 C CA . PRO A 1 278 ? -74.292 -1.591 111.173 1.00 88.62 278 PRO A CA 1
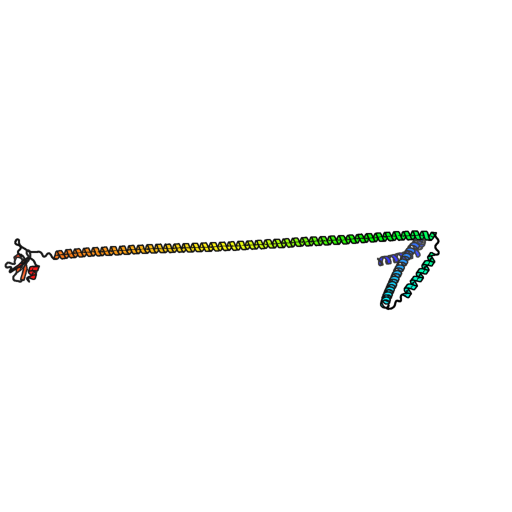ATOM 2240 C C . PRO A 1 278 ? -74.850 -0.924 109.908 1.00 88.62 278 PRO A C 1
ATOM 2242 O O . PRO A 1 278 ? -74.177 -0.849 108.883 1.00 88.62 278 PRO A O 1
ATOM 2245 N N . GLY A 1 279 ? -76.103 -0.466 109.968 1.00 85.50 279 GLY A N 1
ATOM 2246 C CA . GLY A 1 279 ? -76.819 0.114 108.822 1.00 85.50 279 GLY A CA 1
ATOM 2247 C C . GLY A 1 279 ? -77.524 -0.899 107.909 1.00 85.50 279 GLY A C 1
ATOM 2248 O O . GLY A 1 279 ? -78.293 -0.491 107.042 1.00 85.50 279 GLY A O 1
ATOM 2249 N N . SER A 1 280 ? -77.330 -2.209 108.107 1.00 86.81 280 SER A N 1
ATOM 2250 C CA . SER A 1 280 ? -78.108 -3.232 107.393 1.00 86.81 280 SER A CA 1
ATOM 2251 C C . SER A 1 280 ? -79.542 -3.349 107.930 1.00 86.81 280 SER A C 1
ATOM 2253 O O . SER A 1 280 ? -79.807 -3.090 109.106 1.00 86.81 280 SER A O 1
ATOM 2255 N N . THR A 1 281 ? -80.467 -3.807 107.080 1.00 85.50 281 THR A N 1
ATOM 2256 C CA . THR A 1 281 ? -81.918 -3.899 107.347 1.00 85.50 281 THR A CA 1
ATOM 2257 C C . THR A 1 281 ? -82.281 -4.593 108.664 1.00 85.50 281 THR A C 1
ATOM 2259 O O . THR A 1 281 ? -83.259 -4.229 109.316 1.00 85.50 281 THR A O 1
ATOM 2262 N N . TYR A 1 282 ? -81.500 -5.596 109.068 1.00 84.44 282 TYR A N 1
ATOM 2263 C CA . TYR A 1 282 ? -81.796 -6.457 110.218 1.00 84.44 282 TYR A CA 1
ATOM 2264 C C . TYR A 1 282 ? -80.912 -6.177 111.446 1.00 84.44 282 TYR A C 1
ATOM 2266 O O . TYR A 1 282 ? -81.088 -6.798 112.495 1.00 84.44 282 TYR A O 1
ATOM 2274 N N . TYR A 1 283 ? -80.000 -5.205 111.360 1.00 89.50 283 TYR A N 1
ATOM 2275 C CA . TYR A 1 283 ? -79.038 -4.896 112.420 1.00 89.50 283 TYR A CA 1
ATOM 2276 C C . TYR A 1 283 ? -79.688 -4.467 113.743 1.00 89.50 283 TYR A C 1
ATOM 2278 O O . TYR A 1 283 ? -79.332 -4.934 114.830 1.00 89.50 283 TYR A O 1
ATOM 2286 N N . SER A 1 284 ? -80.679 -3.584 113.657 1.00 87.44 284 SER A N 1
ATOM 2287 C CA . SER A 1 284 ? -81.433 -3.077 114.806 1.00 87.44 284 SER A CA 1
ATOM 2288 C C . SER A 1 284 ? -82.421 -4.100 115.373 1.00 87.44 284 SER A C 1
ATOM 2290 O O . SER A 1 284 ? -82.774 -4.007 116.542 1.00 87.44 284 SER A O 1
ATOM 2292 N N . ARG A 1 285 ? -82.823 -5.109 114.586 1.00 86.06 285 ARG A N 1
ATOM 2293 C CA . ARG A 1 285 ? -83.735 -6.185 115.022 1.00 86.06 285 ARG A CA 1
ATOM 2294 C C . ARG A 1 285 ? -83.034 -7.290 115.814 1.00 86.06 285 ARG A C 1
ATOM 2296 O O . ARG A 1 285 ? -83.697 -8.097 116.454 1.00 86.06 285 ARG A O 1
ATOM 2303 N N . THR A 1 286 ? -81.703 -7.323 115.789 1.00 85.44 286 THR A N 1
ATOM 2304 C CA . THR A 1 286 ? -80.912 -8.264 116.589 1.00 85.44 286 THR A CA 1
ATOM 2305 C C . THR A 1 286 ? -80.757 -7.709 118.002 1.00 85.44 286 THR A C 1
ATOM 2307 O O . THR A 1 286 ? -79.911 -6.841 118.248 1.00 85.44 286 THR A O 1
ATOM 2310 N N . THR A 1 287 ? -81.615 -8.179 118.909 1.00 79.81 287 THR A N 1
ATOM 2311 C CA . THR A 1 287 ? -81.699 -7.716 120.303 1.00 79.81 287 THR A CA 1
ATOM 2312 C C . THR A 1 287 ? -80.790 -8.493 121.257 1.00 79.81 287 THR A C 1
ATOM 2314 O O . THR A 1 287 ? -80.317 -7.903 122.219 1.00 79.81 287 THR A O 1
ATOM 2317 N N . ASN A 1 288 ? -80.458 -9.754 120.945 1.00 83.88 288 ASN A N 1
ATOM 2318 C CA . ASN A 1 288 ? -79.589 -10.617 121.762 1.00 83.88 288 ASN A CA 1
ATOM 2319 C C . ASN A 1 288 ? -78.387 -11.151 120.954 1.00 83.88 288 ASN A C 1
ATOM 2321 O O . ASN A 1 288 ? -78.375 -12.327 120.576 1.00 83.88 288 ASN A O 1
ATOM 2325 N N . PRO A 1 289 ? -77.397 -10.304 120.621 1.00 87.81 289 PRO A N 1
ATOM 2326 C CA . PRO A 1 289 ? -76.182 -10.758 119.952 1.00 87.81 289 PRO A CA 1
ATOM 2327 C C . PRO A 1 289 ? -75.321 -11.609 120.896 1.00 87.81 289 PRO A C 1
ATOM 2329 O O . PRO A 1 289 ? -75.132 -11.254 122.058 1.00 87.81 289 PRO A O 1
ATOM 2332 N N . VAL A 1 290 ? -74.783 -12.717 120.384 1.00 90.25 290 VAL A N 1
ATOM 2333 C CA . VAL A 1 290 ? -73.880 -13.622 121.123 1.00 90.25 290 VAL A CA 1
ATOM 2334 C C . VAL A 1 290 ? -72.405 -13.403 120.805 1.00 90.25 290 VAL A C 1
ATOM 2336 O O . VAL A 1 290 ? -71.549 -13.883 121.541 1.00 90.25 290 VAL A O 1
ATOM 2339 N N . ALA A 1 291 ? -72.101 -12.664 119.738 1.00 91.25 291 ALA A N 1
ATOM 2340 C CA . ALA A 1 291 ? -70.743 -12.293 119.359 1.00 91.25 291 ALA A CA 1
ATOM 2341 C C . ALA A 1 291 ? -70.717 -10.909 118.701 1.00 91.25 291 ALA A C 1
ATOM 2343 O O . ALA A 1 291 ? -71.728 -10.457 118.154 1.00 91.25 291 ALA A O 1
ATOM 2344 N N . TRP A 1 292 ? -69.555 -10.258 118.746 1.00 93.06 292 TRP A N 1
ATOM 2345 C CA . TRP A 1 292 ? -69.314 -8.949 118.146 1.00 93.06 292 TRP A CA 1
ATOM 2346 C C . TRP A 1 292 ? -68.024 -8.969 117.328 1.00 93.06 292 TRP A C 1
ATOM 2348 O O . TRP A 1 292 ? -67.003 -9.430 117.830 1.00 93.06 292 TRP A O 1
ATOM 2358 N N . PHE A 1 293 ? -68.066 -8.456 116.096 1.00 93.25 293 PHE A N 1
ATOM 2359 C CA . PHE A 1 293 ? -66.928 -8.472 115.167 1.00 93.25 293 PHE A CA 1
ATOM 2360 C C . PHE A 1 293 ? -66.593 -7.070 114.662 1.00 93.25 293 PHE A C 1
ATOM 2362 O O . PHE A 1 293 ? -67.469 -6.200 114.560 1.00 93.25 293 PHE A O 1
ATOM 2369 N N . LYS A 1 294 ? -65.318 -6.839 114.354 1.00 92.69 294 LYS A N 1
ATOM 2370 C CA . LYS A 1 294 ? -64.814 -5.576 113.803 1.00 92.69 294 LYS A CA 1
ATOM 2371 C C . LYS A 1 294 ? -64.898 -5.569 112.286 1.00 92.69 294 LYS A C 1
ATOM 2373 O O . LYS A 1 294 ? -65.167 -4.515 111.717 1.00 92.69 294 LYS A O 1
ATOM 2378 N N . THR A 1 295 ? -64.720 -6.713 111.629 1.00 90.44 295 THR A N 1
ATOM 2379 C CA . THR A 1 295 ? -64.874 -6.831 110.172 1.00 90.44 295 THR A CA 1
ATOM 2380 C C . THR A 1 295 ? -65.812 -7.957 109.764 1.00 90.44 295 THR A C 1
ATOM 2382 O O . THR A 1 295 ? -66.199 -8.810 110.565 1.00 90.44 295 THR A O 1
ATOM 2385 N N . VAL A 1 296 ? -66.228 -7.934 108.498 1.00 87.62 296 VAL A N 1
ATOM 2386 C CA . VAL A 1 296 ? -67.103 -8.965 107.935 1.00 87.62 296 VAL A CA 1
ATOM 2387 C C . VAL A 1 296 ? -66.361 -10.302 107.835 1.00 87.62 296 VAL A C 1
ATOM 2389 O O . VAL A 1 296 ? -66.926 -11.338 108.168 1.00 87.62 296 VAL A O 1
ATOM 2392 N N . SER A 1 297 ? -65.093 -10.283 107.447 1.00 87.19 297 SER A N 1
ATOM 2393 C CA . SER A 1 297 ? -64.199 -11.431 107.337 1.00 87.19 297 SER A CA 1
ATOM 2394 C C . SER A 1 297 ? -63.983 -12.072 108.696 1.00 87.19 297 SER A C 1
ATOM 2396 O O . SER A 1 297 ? -64.090 -13.287 108.798 1.00 87.19 297 SER A O 1
ATOM 2398 N N . GLU A 1 298 ? -63.794 -11.285 109.759 1.00 87.88 298 GLU A N 1
ATOM 2399 C CA . GLU A 1 298 ? -63.691 -11.808 111.126 1.00 87.88 298 GLU A CA 1
ATOM 2400 C C . GLU A 1 298 ? -64.962 -12.578 111.534 1.00 87.88 298 GLU A C 1
ATOM 2402 O O . GLU A 1 298 ? -64.879 -13.670 112.102 1.00 87.88 298 GLU A O 1
ATOM 2407 N N . ALA A 1 299 ? -66.145 -12.063 111.173 1.00 89.88 299 ALA A N 1
ATOM 2408 C CA . ALA A 1 299 ? -67.415 -12.750 111.406 1.00 89.88 299 ALA A CA 1
ATOM 2409 C C . ALA A 1 299 ? -67.527 -14.052 110.589 1.00 89.88 299 ALA A C 1
ATOM 2411 O O . ALA A 1 299 ? -67.901 -15.093 111.134 1.00 89.88 299 ALA A O 1
ATOM 2412 N N . VAL A 1 300 ? -67.165 -14.015 109.302 1.00 89.12 300 VAL A N 1
ATOM 2413 C CA . VAL A 1 300 ? -67.207 -15.179 108.398 1.00 89.12 300 VAL A CA 1
ATOM 2414 C C . VAL A 1 300 ? -66.219 -16.265 108.819 1.00 89.12 300 VAL A C 1
ATOM 2416 O O . VAL A 1 300 ? -66.584 -17.438 108.867 1.00 89.12 300 VAL A O 1
ATOM 2419 N N . GLN A 1 301 ? -64.995 -15.890 109.189 1.00 88.94 301 GLN A N 1
ATOM 2420 C CA . GLN A 1 301 ? -63.985 -16.802 109.733 1.00 88.94 301 GLN A CA 1
ATOM 2421 C C . GLN A 1 301 ? -64.443 -17.432 111.051 1.00 88.94 301 GLN A C 1
ATOM 2423 O O . GLN A 1 301 ? -64.162 -18.600 111.308 1.00 88.94 301 GLN A O 1
ATOM 2428 N N . SER A 1 302 ? -65.217 -16.692 111.847 1.00 89.50 302 SER A N 1
ATOM 2429 C CA . SER A 1 302 ? -65.853 -17.191 113.072 1.00 89.50 302 SER A CA 1
ATOM 2430 C C . SER A 1 302 ? -67.099 -18.054 112.810 1.00 89.50 302 SER A C 1
ATOM 2432 O O . SER A 1 302 ? -67.813 -18.405 113.749 1.00 89.50 302 SER A O 1
ATOM 2434 N N . GLY A 1 303 ? -67.383 -18.396 111.549 1.00 89.62 303 GLY A N 1
ATOM 2435 C CA . GLY A 1 303 ? -68.475 -19.283 111.149 1.00 89.62 303 GLY A CA 1
ATOM 2436 C C . GLY A 1 303 ? -69.832 -18.600 110.976 1.00 89.62 303 GLY A C 1
ATOM 2437 O O . GLY A 1 303 ? -70.835 -19.297 110.817 1.00 89.62 303 GLY A O 1
ATOM 2438 N N . TYR A 1 304 ? -69.893 -17.264 110.992 1.00 92.19 304 TYR A N 1
ATOM 2439 C CA . TYR A 1 304 ? -71.139 -16.533 110.777 1.00 92.19 304 TYR A CA 1
ATOM 2440 C C . TYR A 1 304 ? -71.374 -16.265 109.292 1.00 92.19 304 TYR A C 1
ATOM 2442 O O . TYR A 1 304 ? -70.484 -15.842 108.561 1.00 92.19 304 TYR A O 1
ATOM 2450 N N . VAL A 1 305 ? -72.609 -16.437 108.839 1.00 92.00 305 VAL A N 1
ATOM 2451 C CA . VAL A 1 305 ? -72.999 -16.208 107.445 1.00 92.00 305 VAL A CA 1
ATOM 2452 C C . VAL A 1 305 ? -73.765 -14.899 107.280 1.00 92.00 305 VAL A C 1
ATOM 2454 O O . VAL A 1 305 ? -74.388 -14.389 108.213 1.00 92.00 305 VAL A O 1
ATOM 2457 N N . ALA A 1 306 ? -73.724 -14.344 106.070 1.00 88.81 306 ALA A N 1
ATOM 2458 C CA . ALA A 1 306 ? -74.478 -13.143 105.737 1.00 88.81 306 ALA A CA 1
ATOM 2459 C C . ALA A 1 306 ? -75.994 -13.422 105.797 1.00 88.81 306 ALA A C 1
ATOM 2461 O O . ALA A 1 306 ? -76.432 -14.534 105.480 1.00 88.81 306 ALA A O 1
ATOM 2462 N N . PRO A 1 307 ? -76.829 -12.429 106.150 1.00 86.75 307 PRO A N 1
ATOM 2463 C CA . PRO A 1 307 ? -78.271 -12.604 106.152 1.00 86.75 307 PRO A CA 1
ATOM 2464 C C . PRO A 1 307 ? -78.761 -12.812 104.716 1.00 86.75 307 PRO A C 1
ATOM 2466 O O . PRO A 1 307 ? -78.344 -12.099 103.799 1.00 86.75 307 PRO A O 1
ATOM 2469 N N . LYS A 1 308 ? -79.668 -13.773 104.517 1.00 81.19 308 LYS A N 1
ATOM 2470 C CA . LYS A 1 308 ? -80.355 -13.931 103.229 1.00 81.19 308 LYS A CA 1
ATOM 2471 C C . LYS A 1 308 ? -81.175 -12.660 102.974 1.00 81.19 308 LYS A C 1
ATOM 2473 O O . LYS A 1 308 ? -81.908 -12.226 103.863 1.00 81.19 308 LYS A O 1
ATOM 2478 N N . ARG A 1 309 ? -80.956 -12.038 101.813 1.00 68.69 309 ARG A N 1
ATOM 2479 C CA . ARG A 1 309 ? -81.689 -10.842 101.379 1.00 68.69 309 ARG A CA 1
ATOM 2480 C C . ARG A 1 309 ? -83.155 -11.161 101.138 1.00 68.69 309 ARG A C 1
ATOM 2482 O O . ARG A 1 309 ? -83.421 -12.271 100.628 1.00 68.69 309 ARG A O 1
#

Organism: NCBI:txid2794353

Radius of gyration: 92.76 Å; chains: 1; bounding box: 154×47×238 Å

Sequence (309 aa):
MQILFSVMSVALLILLIIAIVKPEYRKRKNIIILICSILLLQFFSSVITTISDLFFLIFLISIVSLITFIFRSRFRKKQFIISSLIVAMASMFLLSATMTPEERLLAQKSSEERVVKKQQEQDLKEKEKAEADRSVKEKKKKAEADKLAKKQKEKVKTDKLAKEQQEKAEADKLAKEQQERAEADRLAKEQQEKAEADRLAKEQQEKAEADRLAKEQQEKAEADKLAKEQQEKVEADRLVKEQEEQARNNNLTEEKQFVDSNGNGTIKGSQNGIYHVPGSTYYSRTTNPVAWFKTVSEAVQSGYVAPKR